Protein 2BV4 (pdb70)

B-factor: mean 9.49, std 6.84, range [3.84, 42.6]

CATH classification: 2.60.120.400

Radius of gyration: 16.45 Å; Cα contacts (8 Å, |Δi|>4): 756; chains: 2; bounding box: 47×34×44 Å

Solvent-accessible surface area: 9379 Å² total; per-residue (Å²): 135,140,61,0,55,14,113,4,64,45,183,42,81,0,0,0,4,0,2,0,0,8,96,21,62,0,91,3,37,0,29,7,56,109,93,81,150,8,60,10,70,18,79,18,71,36,1,65,44,42,25,34,86,66,26,66,0,22,79,1,62,0,68,1,36,1,30,3,125,76,190,112,12,85,35,24,18,32,84,35,74,10,51,145,72,0,20,0,0,0,0,0,0,12,40,46,133,93,134,12,32,0,7,0,1,0,5,0,0,6,30,34,47,138,138,60,0,58,13,114,6,64,45,180,41,82,0,0,0,3,0,2,0,0,5,96,27,63,0,85,3,37,0,27,9,58,109,91,79,137,8,59,8,72,14,64,24,68,48,3,64,34,39,24,34,83,67,30,66,0,22,80,0,63,0,75,2,40,0,27,2,106,84,145,102,12,84,32,24,18,34,87,32,74,14,47,145,69,1,20,2,0,1,0,0,0,11,28,41,132,92,132,12,34,0,8,0,0,0,4,0,0,6,30,34,47

Sequence (226 aa):
AQQGVFTLPARINFGVTVLVNSAATQHVEIFVDNEPRRAAFSSGVGTGDNNLGTKKVINSGSGNVRVQITANGRQSDLVVSSSSQLLVLLANKKLNLLAVVVGSEDGTDMMDYNDSIVILLNWPLGAQQGVFTLPARINFGVTVLVNSAATQHVEIFVDNEPRAAFSSSGVGTGDNNLGTKVINSGSSGNVRVQITANGRQSDLVVSSSSQLLVLLANKKLNLLAVVVGSEDGTDMMDYNDSIVIILNWPLG

Secondary structure (DSSP, 8-state):
---SEEEPPTT-EEEEEEEEEEEEEEEEEEEETTEEEEEEEEEEEEEEEEEEEEEE-TTSEEEE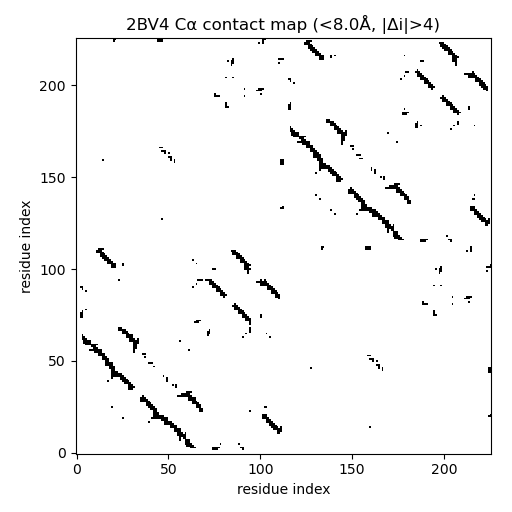EEEETTEEPEEEEEEEEETTTEEEEEEEEE-SSS---BSEEEEEEE---/---SEEEPPTT-EEEEEEEEEEEEEEEEEEEETTEEEEEEEEEEEEEEEEEEEEEE-TTSEEEEEEEETTEEPEEEEEEEEETTTEEEEEEEEE-SSS---BSEEEEEEE---

Organism: Chromobacterium violaceum (strain ATCC 12472 / DSM 30191 / JCM 1249 / CCUG 213 / NBRC 12614 / NCIMB 9131 / NCTC 9757 / MK) (NCBI:txid243365)

Nearest PDB structures (foldseek):
  2boi-assembly1_A  TM=1.008E+00  e=5.903E-21  Chromobacterium violaceum
  2chh-assembly1_A  TM=9.929E-01  e=9.991E-17  Ralstonia solanacearum
  5a3o-assembly1_A  TM=9.916E-01  e=2.564E-16  Pseudomonas aeruginosa PAO1
  2jdn-assembly1_C  TM=9.924E-01  e=5.335E-16  Pseudomonas aeruginosa
  2xr4-assembly1_B  TM=9.492E-01  e=1.112E-13  Burkholderia cenocepacia J2315

Structure (mmCIF, N/CA/C/O backbone):
data_2BV4
#
_entry.id   2BV4
#
_cell.length_a   50.685
_cell.length_b   89.504
_cell.length_c   46.484
_cell.angle_alpha   90.00
_cell.angle_beta   90.00
_cell.angle_gamma   90.00
#
_symmetry.space_group_name_H-M   'P 21 21 2'
#
loop_
_entity.id
_entity.type
_entity.pdbx_description
1 polymer 'LECTIN CV-IIL'
2 non-polymer 'CALCIUM ION'
3 non-polymer 'methyl alpha-D-mannopyranoside'
4 water water
#
loop_
_atom_site.group_PDB
_atom_site.id
_atom_site.type_symbol
_atom_site.label_atom_id
_atom_site.label_alt_id
_atom_site.label_comp_id
_atom_site.label_asym_id
_atom_site.label_entity_id
_atom_site.label_seq_id
_atom_site.pdbx_PDB_ins_code
_atom_site.Cartn_x
_atom_site.Cartn_y
_atom_site.Cartn_z
_atom_site.occupancy
_atom_site.B_iso_or_equiv
_atom_site.auth_seq_id
_atom_site.auth_comp_id
_atom_site.auth_asym_id
_atom_site.auth_atom_id
_atom_site.pdbx_PDB_model_num
ATOM 1 N N . ALA A 1 1 ? 9.891 -8.059 13.042 1.00 15.43 1 ALA A N 1
ATOM 2 C CA . ALA A 1 1 ? 10.442 -7.519 14.323 1.00 13.41 1 ALA A CA 1
ATOM 3 C C . ALA A 1 1 ? 9.893 -6.152 14.493 1.00 12.36 1 ALA A C 1
ATOM 4 O O . ALA A 1 1 ? 9.639 -5.443 13.512 1.00 13.25 1 ALA A O 1
ATOM 6 N N . GLN A 1 2 ? 9.743 -5.730 15.735 1.00 12.32 2 GLN A N 1
ATOM 7 C CA . GLN A 1 2 ? 9.511 -4.321 16.021 1.00 12.57 2 GLN A CA 1
ATOM 8 C C . GLN A 1 2 ? 10.643 -3.495 15.416 1.00 10.91 2 GLN A C 1
ATOM 9 O O . GLN A 1 2 ? 11.770 -3.928 15.401 1.00 10.67 2 GLN A O 1
ATOM 15 N N . GLN A 1 3 ? 10.319 -2.329 14.925 1.00 8.09 3 GLN A N 1
ATOM 16 C CA . GLN A 1 3 ? 11.236 -1.387 14.356 1.00 6.43 3 GLN A CA 1
ATOM 17 C C . GLN A 1 3 ? 10.952 -0.023 14.959 1.00 6.29 3 GLN A C 1
ATOM 18 O O . GLN A 1 3 ? 9.841 0.238 15.437 1.00 8.37 3 GLN A O 1
ATOM 24 N N . GLY A 1 4 ? 11.941 0.846 14.956 1.00 5.41 4 GLY A N 1
ATOM 25 C CA . GLY A 1 4 ? 11.791 2.185 15.510 1.00 5.65 4 GLY A CA 1
ATOM 26 C C . GLY A 1 4 ? 11.916 2.271 17.023 1.00 5.25 4 GLY A C 1
ATOM 27 O O . GLY A 1 4 ? 11.654 3.338 17.584 1.00 6.15 4 GLY A O 1
ATOM 28 N N . VAL A 1 5 ? 12.334 1.182 17.669 1.00 5.69 5 VAL A N 1
ATOM 29 C CA . VAL A 1 5 ? 12.543 1.127 19.126 1.00 5.84 5 VAL A CA 1
ATOM 30 C C . VAL A 1 5 ? 14.026 0.961 19.413 1.00 5.53 5 VAL A C 1
ATOM 31 O O . VAL A 1 5 ? 14.699 0.096 18.839 1.00 5.83 5 VAL A O 1
ATOM 35 N N . PHE A 1 6 ? 14.552 1.821 20.282 1.00 5.45 6 PHE A N 1
ATOM 36 C CA . PHE A 1 6 ? 15.960 1.815 20.602 1.00 5.22 6 PHE A CA 1
ATOM 37 C C . PHE A 1 6 ? 16.164 1.944 22.100 1.00 5.70 6 PHE A C 1
ATOM 38 O O . PHE A 1 6 ? 15.434 2.679 22.766 1.00 7.89 6 PHE A O 1
ATOM 46 N N . THR A 1 7 ? 17.188 1.263 22.619 1.00 5.12 7 THR A N 1
ATOM 47 C CA . THR A 1 7 ? 17.623 1.465 23.981 1.00 5.08 7 THR A CA 1
ATOM 48 C C . THR A 1 7 ? 18.821 2.398 23.969 1.00 5.15 7 THR A C 1
ATOM 49 O O . THR A 1 7 ? 19.893 2.054 23.433 1.00 6.88 7 THR A O 1
ATOM 53 N N . LEU A 1 8 ? 18.642 3.598 24.521 1.00 5.14 8 LEU A N 1
ATOM 54 C CA . LEU A 1 8 ? 19.703 4.570 24.650 1.00 5.33 8 LEU A CA 1
ATOM 55 C C . LEU A 1 8 ? 20.325 4.452 26.032 1.00 5.45 8 LEU A C 1
ATOM 56 O O . LEU A 1 8 ? 19.690 3.923 26.967 1.00 6.36 8 LEU A O 1
ATOM 61 N N . PRO A 1 9 ? 21.528 5.026 26.225 1.00 5.76 9 PRO A N 1
ATOM 62 C CA . PRO A 1 9 ? 22.037 5.205 27.585 1.00 5.82 9 PRO A CA 1
ATOM 63 C C . PRO A 1 9 ? 20.980 5.934 28.400 1.00 5.58 9 PRO A C 1
ATOM 64 O O . PRO A 1 9 ? 20.287 6.807 27.890 1.00 6.55 9 PRO A O 1
ATOM 68 N N . ALA A 1 10 ? 20.889 5.616 29.696 1.00 6.11 10 ALA A N 1
ATOM 69 C CA . ALA A 1 10 ? 19.872 6.242 30.545 1.00 6.29 10 ALA A CA 1
ATOM 70 C C . ALA A 1 10 ? 20.185 7.698 30.739 1.00 5.78 10 ALA A C 1
ATOM 71 O O . ALA A 1 10 ? 21.339 8.112 30.925 1.00 6.47 10 ALA A O 1
ATOM 73 N N . ARG A 1 11 ? 19.130 8.509 30.753 1.00 5.39 11 ARG A N 1
ATOM 74 C CA . ARG A 1 11 ? 19.166 9.898 31.196 1.00 5.87 11 ARG A CA 1
ATOM 75 C C . ARG A 1 11 ? 20.103 10.750 30.346 1.00 5.86 11 ARG A C 1
ATOM 76 O O . ARG A 1 11 ? 20.642 11.753 30.815 1.00 7.44 11 ARG A O 1
ATOM 84 N N . ILE A 1 12 ? 20.233 10.411 29.055 1.00 5.50 12 ILE A N 1
ATOM 85 C CA . ILE A 1 12 ? 21.134 11.149 28.172 1.00 5.62 12 ILE A CA 1
ATOM 86 C C . ILE A 1 12 ? 20.312 12.079 27.290 1.00 5.47 12 ILE A C 1
ATOM 87 O O . ILE A 1 12 ? 19.225 11.730 26.819 1.00 6.16 12 ILE A O 1
ATOM 92 N N . ASN A 1 13 ? 20.871 13.252 27.002 1.00 5.83 13 ASN A N 1
ATOM 93 C CA . ASN A 1 13 ? 20.274 14.132 25.983 1.00 5.60 13 ASN A CA 1
ATOM 94 C C . ASN A 1 13 ? 20.676 13.629 24.616 1.00 5.50 13 ASN A C 1
ATOM 95 O O . ASN A 1 13 ? 21.843 13.279 24.375 1.00 6.98 13 ASN A O 1
ATOM 100 N N . PHE A 1 14 ? 19.730 13.581 23.700 1.00 4.92 14 PHE A N 1
ATOM 101 C CA . PHE A 1 14 ? 19.978 13.138 22.342 1.00 4.67 14 PHE A CA 1
ATOM 102 C C . PHE A 1 14 ? 19.197 14.021 21.403 1.00 4.36 14 PHE A C 1
ATOM 103 O O . PHE A 1 14 ? 18.200 14.627 21.768 1.00 4.98 14 PHE A O 1
ATOM 111 N N . GLY A 1 15 ? 19.706 14.103 20.168 1.00 4.36 15 GLY A N 1
ATOM 112 C CA . GLY A 1 15 ? 19.040 14.877 19.141 1.00 4.51 15 GLY A CA 1
ATOM 113 C C . GLY A 1 15 ? 18.167 14.017 18.228 1.00 4.11 15 GLY A C 1
ATOM 114 O O . GLY A 1 15 ? 18.521 12.858 17.944 1.00 5.06 15 GLY A O 1
ATOM 115 N N . VAL A 1 16 ? 17.065 14.602 17.775 1.00 4.15 16 VAL A N 1
ATOM 116 C CA . VAL A 1 16 ? 16.152 13.992 16.832 1.00 4.41 16 VAL A CA 1
ATOM 117 C C . VAL A 1 16 ? 16.006 14.942 15.659 1.00 4.10 16 VAL A C 1
ATOM 118 O O . VAL A 1 16 ? 15.625 16.106 15.853 1.00 4.77 16 VAL A O 1
ATOM 122 N N . THR A 1 17 ? 16.300 14.464 14.449 1.00 3.98 17 THR A N 1
ATOM 123 C CA . THR A 1 17 ? 16.221 15.223 13.220 1.00 4.23 17 THR A CA 1
ATOM 124 C C . THR A 1 17 ? 15.282 14.488 12.270 1.00 4.17 17 THR A C 1
ATOM 125 O O . THR A 1 17 ? 15.372 13.255 12.180 1.00 4.83 17 THR A O 1
ATOM 129 N N . VAL A 1 18 ? 14.425 15.211 11.560 1.00 4.22 18 VAL A N 1
ATOM 130 C CA . VAL A 1 18 ? 13.500 14.565 10.631 1.00 4.47 18 VAL A CA 1
ATOM 131 C C . VAL A 1 18 ? 13.614 15.200 9.242 1.00 4.22 18 VAL A C 1
ATOM 132 O O . VAL A 1 18 ? 13.624 16.434 9.122 1.00 4.87 18 VAL A O 1
ATOM 136 N N . LEU A 1 19 ? 13.691 14.345 8.232 1.00 4.25 19 LEU A N 1
ATOM 137 C CA . LEU A 1 19 ? 13.627 14.740 6.823 1.00 4.22 19 LEU A CA 1
ATOM 138 C C . LEU A 1 19 ? 12.382 14.114 6.223 1.00 4.51 19 LEU A C 1
ATOM 139 O O . LEU A 1 19 ? 12.070 12.954 6.532 1.00 5.43 19 LEU A O 1
ATOM 144 N N . VAL A 1 20 ? 11.700 14.814 5.296 1.00 4.32 20 VAL A N 1
ATOM 145 C CA . VAL A 1 20 ? 10.564 14.246 4.615 1.00 4.40 20 VAL A CA 1
ATOM 146 C C . VAL A 1 20 ? 10.770 14.180 3.104 1.00 4.50 20 VAL A C 1
ATOM 147 O O . VAL A 1 20 ? 11.429 15.008 2.487 1.00 4.73 20 VAL A O 1
ATOM 151 N N . ASN A 1 21 ? 10.141 13.148 2.532 1.00 4.42 21 ASN A N 1
ATOM 152 C CA . ASN A 1 21 ? 10.128 12.934 1.079 1.00 4.68 21 ASN A CA 1
ATOM 153 C C . ASN A 1 21 ? 8.796 12.335 0.703 1.00 4.57 21 ASN A C 1
ATOM 154 O O . ASN A 1 21 ? 8.701 11.131 0.412 1.00 5.18 21 ASN A O 1
ATOM 159 N N . SER A 1 22 ? 7.744 13.132 0.786 1.00 5.16 22 SER A N 1
ATOM 160 C CA . SER A 1 22 ? 6.387 12.611 0.601 1.00 5.82 22 SER A CA 1
ATOM 161 C C . SER A 1 22 ? 5.452 13.719 0.185 1.00 5.45 22 SER A C 1
ATOM 162 O O . SER A 1 22 ? 5.590 14.867 0.584 1.00 6.87 22 SER A O 1
ATOM 166 N N . ALA A 1 23 ? 4.420 13.348 -0.582 1.00 5.91 23 ALA A N 1
ATOM 167 C CA . ALA A 1 23 ? 3.300 14.218 -0.868 1.00 6.27 23 ALA A CA 1
ATOM 168 C C . ALA A 1 23 ? 2.271 14.260 0.257 1.00 6.78 23 ALA A C 1
ATOM 169 O O . ALA A 1 23 ? 1.421 15.155 0.284 1.00 7.61 23 ALA A O 1
ATOM 171 N N . ALA A 1 24 ? 2.307 13.292 1.177 1.00 6.36 24 ALA A N 1
ATOM 172 C CA . ALA A 1 24 ? 1.415 13.244 2.311 1.00 6.53 24 ALA A CA 1
ATOM 173 C C . ALA A 1 24 ? 2.085 13.921 3.496 1.00 6.18 24 ALA A C 1
ATOM 174 O O . ALA A 1 24 ? 3.272 13.736 3.748 1.00 6.16 24 ALA A O 1
ATOM 176 N N . THR A 1 25 ? 1.312 14.691 4.259 1.00 6.25 25 THR A N 1
ATOM 177 C CA . THR A 1 25 ? 1.856 15.286 5.463 1.00 6.38 25 THR A CA 1
ATOM 178 C C . THR A 1 25 ? 2.242 14.200 6.454 1.00 5.45 25 THR A C 1
ATOM 179 O O . THR A 1 25 ? 1.492 13.266 6.734 1.00 6.54 25 THR A O 1
ATOM 183 N N . GLN A 1 26 ? 3.424 14.360 7.010 1.00 5.20 26 GLN A N 1
ATOM 184 C CA . GLN A 1 26 ? 4.047 13.429 7.966 1.00 5.09 26 GLN A CA 1
ATOM 185 C C . GLN A 1 26 ? 3.914 13.982 9.358 1.00 4.88 26 GLN A C 1
ATOM 186 O O . GLN A 1 26 ? 4.084 15.187 9.573 1.00 5.91 26 GLN A O 1
ATOM 192 N N . HIS A 1 27 ? 3.656 13.090 10.316 1.00 5.27 27 HIS A N 1
ATOM 193 C CA . HIS A 1 27 ? 3.562 13.434 11.723 1.00 5.96 27 HIS A CA 1
ATOM 194 C C . HIS A 1 27 ? 4.453 12.464 12.489 1.00 5.82 27 HIS A C 1
ATOM 195 O O . HIS A 1 27 ? 4.201 11.250 12.503 1.00 8.16 27 HIS A O 1
ATOM 202 N N . VAL A 1 28 ? 5.490 12.980 13.121 1.00 5.70 28 VAL A N 1
ATOM 203 C CA . VAL A 1 28 ? 6.443 12.173 13.852 1.00 5.46 28 VAL A CA 1
ATOM 204 C C . VAL A 1 28 ? 6.294 12.488 15.343 1.00 5.64 28 VAL A C 1
ATOM 205 O O . VAL A 1 28 ? 6.273 13.668 15.738 1.00 6.42 28 VAL A O 1
ATOM 209 N N . GLU A 1 29 ? 6.186 11.444 16.148 1.00 5.41 29 GLU A N 1
ATOM 210 C CA . GLU A 1 29 ? 6.187 11.574 17.604 1.00 5.28 29 GLU A CA 1
ATOM 211 C C . GLU A 1 29 ? 7.314 10.691 18.137 1.00 5.19 29 GLU A C 1
ATOM 212 O O . GLU A 1 29 ? 7.428 9.523 17.753 1.00 6.02 29 GLU A O 1
ATOM 218 N N . ILE A 1 30 ? 8.115 11.231 19.060 1.00 5.08 30 ILE A N 1
ATOM 219 C CA . ILE A 1 30 ? 9.133 10.462 19.774 1.00 5.05 30 ILE A CA 1
ATOM 220 C C . ILE A 1 30 ? 8.627 10.236 21.194 1.00 5.00 30 ILE A C 1
ATOM 221 O O . ILE A 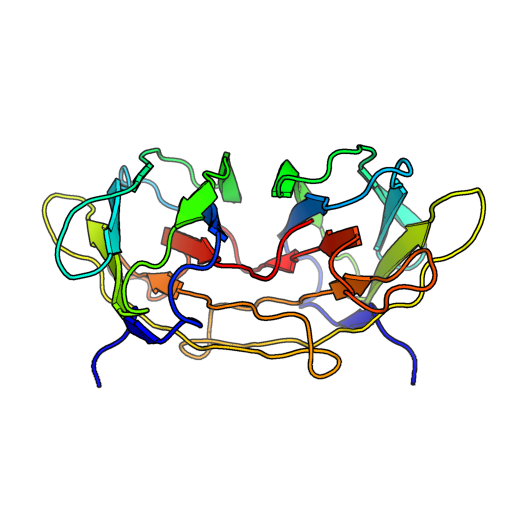1 30 ? 8.305 11.198 21.901 1.00 6.04 30 ILE A O 1
ATOM 226 N N . PHE A 1 31 ? 8.540 8.962 21.573 1.00 5.01 31 PHE A N 1
ATOM 227 C CA . PHE A 1 31 ? 8.155 8.553 22.917 1.00 5.26 31 PHE A CA 1
ATOM 228 C C . PHE A 1 31 ? 9.393 8.175 23.700 1.00 5.59 31 PHE A C 1
ATOM 229 O O . PHE A 1 31 ? 10.320 7.545 23.172 1.00 6.31 31 PHE A O 1
ATOM 237 N N . VAL A 1 32 ? 9.398 8.557 24.973 1.00 5.23 32 VAL A N 1
ATOM 238 C CA . VAL A 1 32 ? 10.435 8.167 25.919 1.00 5.45 32 VAL A CA 1
ATOM 239 C C . VAL A 1 32 ? 9.689 7.538 27.093 1.00 5.44 32 VAL A C 1
ATOM 240 O O . VAL A 1 32 ? 8.792 8.175 27.674 1.00 6.02 32 VAL A O 1
ATOM 244 N N . ASP A 1 33 ? 10.007 6.287 27.415 1.00 5.95 33 ASP A N 1
ATOM 245 C CA . ASP A 1 33 ? 9.290 5.600 28.508 1.00 7.03 33 ASP A CA 1
ATOM 246 C C . ASP A 1 33 ? 7.763 5.696 28.300 1.00 6.94 33 ASP A C 1
ATOM 247 O O . ASP A 1 33 ? 6.991 5.892 29.242 1.00 8.16 33 ASP A O 1
ATOM 252 N N . ASN A 1 34 ? 7.339 5.513 27.048 1.00 6.80 34 ASN A N 1
ATOM 253 C CA . ASN A 1 34 ? 5.933 5.455 26.670 1.00 7.82 34 ASN A CA 1
ATOM 254 C C . ASN A 1 34 ? 5.205 6.767 26.826 1.00 8.28 34 ASN A C 1
ATOM 255 O O . ASN A 1 34 ? 3.972 6.768 26.805 1.00 11.72 34 ASN A O 1
ATOM 260 N N . GLU A 1 35 ? 5.931 7.879 26.919 1.00 6.84 35 GLU A N 1
ATOM 261 C CA . GLU A 1 35 ? 5.323 9.198 27.009 1.00 7.33 35 GLU A CA 1
ATOM 262 C C . GLU A 1 35 ? 5.766 10.083 25.863 1.00 6.49 35 GLU A C 1
ATOM 263 O O . GLU A 1 35 ? 6.937 10.060 25.475 1.00 6.56 35 GLU A O 1
ATOM 269 N N . PRO A 1 36 ? 4.867 10.866 25.267 1.00 6.53 36 PRO A N 1
ATOM 270 C CA . PRO A 1 36 ? 5.250 11.697 24.133 1.00 6.55 36 PRO A CA 1
ATOM 271 C C . PRO A 1 36 ? 6.181 12.812 24.569 1.00 6.19 36 PRO A C 1
ATOM 272 O O . PRO A 1 36 ? 5.884 13.545 25.522 1.00 7.62 36 PRO A O 1
ATOM 276 N N A ARG A 1 37 ? 7.302 12.989 23.845 0.50 5.41 37 ARG A N 1
ATOM 277 N N B ARG A 1 37 ? 7.300 12.988 23.845 0.50 5.41 37 ARG A N 1
ATOM 278 C CA A ARG A 1 37 ? 8.330 13.971 24.213 0.50 5.35 37 ARG A CA 1
ATOM 279 C CA B ARG A 1 37 ? 8.323 13.965 24.223 0.50 5.37 37 ARG A CA 1
ATOM 280 C C A ARG A 1 37 ? 8.795 14.885 23.100 0.50 5.23 37 ARG A C 1
ATOM 281 C C B ARG A 1 37 ? 8.808 14.872 23.103 0.50 5.23 37 ARG A C 1
ATOM 282 O O A ARG A 1 37 ? 9.435 15.899 23.399 0.50 5.84 37 ARG A O 1
ATOM 283 O O B ARG A 1 37 ? 9.460 15.879 23.403 0.50 5.84 37 ARG A O 1
ATOM 298 N N . ALA A 1 38 ? 8.516 14.570 21.833 1.00 5.49 38 ALA A N 1
ATOM 299 C CA . ALA A 1 38 ? 8.870 15.474 20.754 1.00 5.45 38 ALA A CA 1
ATOM 300 C C . ALA A 1 38 ? 7.975 15.221 19.563 1.00 5.41 38 ALA A C 1
ATOM 301 O O . ALA A 1 38 ? 7.703 14.048 19.236 1.00 6.92 38 ALA A O 1
ATOM 303 N N . ALA A 1 39 ? 7.532 16.289 18.910 1.00 5.49 39 ALA A N 1
ATOM 304 C CA . ALA A 1 39 ? 6.658 16.204 17.762 1.00 5.68 39 ALA A CA 1
ATOM 305 C C . ALA A 1 39 ? 7.258 16.967 16.592 1.00 5.96 39 ALA A C 1
ATOM 306 O O . ALA A 1 39 ? 7.810 18.055 16.771 1.00 6.98 39 ALA A O 1
ATOM 308 N N . PHE A 1 40 ? 7.029 16.450 15.399 1.00 5.13 40 PHE A N 1
ATOM 309 C CA . PHE A 1 40 ? 7.412 17.127 14.164 1.00 5.25 40 PHE A CA 1
ATOM 310 C C . PHE A 1 40 ? 6.308 16.887 13.147 1.00 5.58 40 PHE A C 1
ATOM 311 O O . PHE A 1 40 ? 5.656 15.852 13.160 1.00 6.16 40 PHE A O 1
ATOM 319 N N A SER A 1 41 ? 6.144 17.817 12.212 0.60 5.66 41 SER A N 1
ATOM 320 N N B SER A 1 41 ? 6.085 17.846 12.251 0.40 5.70 41 SER A N 1
ATOM 321 C CA A SER A 1 41 ? 5.237 17.582 11.110 0.60 5.41 41 SER A CA 1
ATOM 322 C CA B SER A 1 41 ? 5.184 17.624 11.125 0.40 5.78 41 SER A CA 1
ATOM 323 C C A SER A 1 41 ? 5.652 18.425 9.927 0.60 5.55 41 SER A C 1
ATOM 324 C C B SER A 1 41 ? 5.667 18.420 9.930 0.40 5.62 41 SER A C 1
ATOM 325 O O A SER A 1 41 ? 6.237 19.503 10.086 0.60 6.50 41 SER A O 1
ATOM 326 O O B SER A 1 41 ? 6.297 19.472 10.080 0.40 6.46 41 SER A O 1
ATOM 331 N N . GLY A 1 42 ? 5.336 17.927 8.746 1.00 5.19 42 GLY A N 1
ATOM 332 C CA . GLY A 1 42 ? 5.637 18.665 7.524 1.00 6.17 42 GLY A CA 1
ATOM 333 C C . GLY A 1 42 ? 5.381 17.807 6.316 1.00 5.57 42 GLY A C 1
ATOM 334 O O . GLY A 1 42 ? 5.036 16.623 6.402 1.00 5.89 42 GLY A O 1
ATOM 335 N N . VAL A 1 43 ? 5.610 18.405 5.151 1.00 6.77 43 VAL A N 1
ATOM 336 C CA . VAL A 1 43 ? 5.323 17.737 3.888 1.00 6.89 43 VAL A CA 1
ATOM 337 C C . VAL A 1 43 ? 6.258 18.292 2.831 1.00 7.34 43 VAL A C 1
ATOM 338 O O . VAL A 1 43 ? 6.614 19.485 2.868 1.00 9.95 43 VAL A O 1
ATOM 342 N N . GLY A 1 44 ? 6.660 17.468 1.892 1.00 5.88 44 GLY A N 1
ATOM 343 C CA . GLY A 1 44 ? 7.510 17.890 0.803 1.00 6.17 44 GLY A CA 1
ATOM 344 C C . GLY A 1 44 ? 8.300 16.715 0.269 1.00 5.84 44 GLY A C 1
ATOM 345 O O . GLY A 1 44 ? 8.605 15.762 1.008 1.00 6.09 44 GLY A O 1
ATOM 346 N N . THR A 1 45 ? 8.666 16.782 -1.008 1.00 6.35 45 THR A N 1
ATOM 347 C CA . THR A 1 45 ? 9.340 15.693 -1.685 1.00 6.66 45 THR A CA 1
ATOM 348 C C . THR A 1 45 ? 10.829 15.950 -1.901 1.00 7.24 45 THR A C 1
ATOM 349 O O . THR A 1 45 ? 11.509 15.139 -2.556 1.00 9.45 45 THR A O 1
ATOM 353 N N . GLY A 1 46 ? 11.357 17.055 -1.375 1.00 6.72 46 GLY A N 1
ATOM 354 C CA . GLY A 1 46 ? 12.740 17.473 -1.618 1.00 7.11 46 GLY A CA 1
ATOM 355 C C . GLY A 1 46 ? 13.644 17.283 -0.422 1.00 5.76 46 GLY A C 1
ATOM 356 O O . GLY A 1 46 ? 14.501 18.131 -0.156 1.00 6.23 46 GLY A O 1
ATOM 357 N N . ASP A 1 47 ? 13.492 16.181 0.314 1.00 5.68 47 ASP A N 1
ATOM 358 C CA . ASP A 1 47 ? 14.316 15.936 1.491 1.00 5.39 47 ASP A CA 1
ATOM 359 C C . ASP A 1 47 ? 14.193 17.097 2.474 1.00 5.30 47 ASP A C 1
ATOM 360 O O . ASP A 1 47 ? 15.178 17.583 3.029 1.00 7.23 47 ASP A O 1
ATOM 365 N N . ASN A 1 48 ? 12.961 17.550 2.673 1.00 4.57 48 ASN A N 1
ATOM 366 C CA . ASN A 1 48 ? 12.746 18.762 3.434 1.00 4.96 48 ASN A CA 1
ATOM 367 C C . ASN A 1 48 ? 12.991 18.508 4.930 1.00 4.66 48 ASN A C 1
ATOM 368 O O . ASN A 1 48 ? 12.451 17.581 5.535 1.00 5.99 48 ASN A O 1
ATOM 373 N N . ASN A 1 49 ? 13.787 19.395 5.521 1.00 5.50 49 ASN A N 1
ATOM 374 C CA . ASN A 1 49 ? 14.310 19.232 6.880 1.00 4.89 49 ASN A CA 1
ATOM 375 C C . ASN A 1 49 ? 13.351 19.904 7.866 1.00 4.89 49 ASN A C 1
ATOM 376 O O . ASN A 1 49 ? 13.085 21.112 7.750 1.00 6.51 49 ASN A O 1
ATOM 381 N N . LEU A 1 50 ? 12.829 19.135 8.806 1.00 4.97 50 LEU A N 1
ATOM 382 C CA . LEU A 1 50 ? 11.898 19.630 9.802 1.00 5.20 50 LEU A CA 1
ATOM 383 C C . LEU A 1 50 ? 12.582 20.187 11.045 1.00 6.49 50 LEU A C 1
ATOM 384 O O . LEU A 1 50 ? 11.887 20.646 11.960 1.00 9.15 50 LEU A O 1
ATOM 389 N N . GLY A 1 51 ? 13.902 20.183 11.061 1.00 5.35 51 GLY A N 1
ATOM 390 C CA . GLY A 1 51 ? 14.667 20.661 12.197 1.00 5.47 51 GLY A CA 1
ATOM 391 C C . GLY A 1 51 ? 15.089 19.527 13.135 1.00 5.08 51 GLY A C 1
ATOM 392 O O . GLY A 1 51 ? 14.845 18.343 12.883 1.00 5.51 51 GLY A O 1
ATOM 393 N N . THR A 1 52 ? 15.753 19.952 14.212 1.00 5.40 52 THR A N 1
ATOM 394 C CA . THR A 1 52 ? 16.251 19.058 15.240 1.00 5.12 52 THR A CA 1
ATOM 395 C C . THR A 1 52 ? 15.707 19.502 16.594 1.00 5.22 52 THR A C 1
ATOM 396 O O . THR A 1 52 ? 15.644 20.726 16.875 1.00 6.13 52 THR A O 1
ATOM 400 N N A LYS A 1 53 ? 15.325 18.540 17.426 0.50 5.13 53 LYS A N 1
ATOM 401 N N B LYS A 1 53 ? 15.326 18.539 17.427 0.50 5.13 53 LYS A N 1
ATOM 402 C CA A LYS A 1 53 ? 14.960 18.791 18.812 0.50 5.39 53 LYS A CA 1
ATOM 403 C CA B LYS A 1 53 ? 14.957 18.789 18.813 0.50 5.38 53 LYS A CA 1
ATOM 404 C C A LYS A 1 53 ? 15.817 17.894 19.690 0.50 5.16 53 LYS A C 1
ATOM 405 C C B LYS A 1 53 ? 15.814 17.892 19.692 0.50 5.16 53 LYS A C 1
ATOM 406 O O A LYS A 1 53 ? 16.052 16.730 19.362 0.50 5.92 53 LYS A O 1
ATOM 407 O O B LYS A 1 53 ? 16.049 16.728 19.364 0.50 5.92 53 LYS A O 1
ATOM 418 N N . VAL A 1 54 ? 16.219 18.426 20.846 1.00 4.92 54 VAL A N 1
ATOM 419 C CA . VAL A 1 54 ? 16.988 17.702 21.837 1.00 5.02 54 VAL A CA 1
ATOM 420 C C . VAL A 1 54 ? 16.055 17.344 22.984 1.00 5.07 54 VAL A C 1
ATOM 421 O O . VAL A 1 54 ? 15.319 18.209 23.510 1.00 6.12 54 VAL A O 1
ATOM 425 N N . ILE A 1 55 ? 16.052 16.052 23.360 1.00 4.75 55 ILE A N 1
ATOM 426 C CA . ILE A 1 55 ? 15.230 15.556 24.440 1.00 5.40 55 ILE A CA 1
ATOM 427 C C . ILE A 1 55 ? 16.072 14.569 25.273 1.00 5.19 55 ILE A C 1
ATOM 428 O O . ILE A 1 55 ? 17.161 14.181 24.876 1.00 5.79 55 ILE A O 1
ATOM 433 N N . ASN A 1 56 ? 15.521 14.163 26.407 1.00 5.79 56 ASN A N 1
ATOM 434 C CA . ASN A 1 56 ? 16.234 13.264 27.318 1.00 5.83 56 ASN A CA 1
ATOM 435 C C . ASN A 1 56 ? 15.694 11.846 27.230 1.00 5.40 56 ASN A C 1
ATOM 436 O O . ASN A 1 56 ? 14.497 11.617 27.051 1.00 6.83 56 ASN A O 1
ATOM 441 N N . SER A 1 57 ? 16.584 10.857 27.338 1.00 5.08 57 SER A N 1
ATOM 442 C CA . SER A 1 57 ? 16.210 9.463 27.127 1.00 5.45 57 SER A CA 1
ATOM 443 C C . SER A 1 57 ? 15.528 8.782 28.330 1.00 5.28 57 SER A C 1
ATOM 444 O O . SER A 1 57 ? 15.116 7.632 28.189 1.00 5.49 57 SER A O 1
ATOM 447 N N . GLY A 1 58 ? 15.434 9.429 29.500 1.00 6.18 58 GLY A N 1
ATOM 448 C CA . GLY A 1 58 ? 14.755 8.781 30.626 1.00 6.12 58 GLY A CA 1
ATOM 449 C C . GLY A 1 58 ? 15.441 7.484 30.981 1.00 6.16 58 GLY A C 1
ATOM 450 O O . GLY A 1 58 ? 16.663 7.415 31.106 1.00 6.55 58 GLY A O 1
ATOM 451 N N . SER A 1 59 ? 14.677 6.411 31.126 1.00 6.13 59 SER A N 1
ATOM 452 C CA . SER A 1 59 ? 15.272 5.125 31.431 1.00 6.64 59 SER A CA 1
ATOM 453 C C . SER A 1 59 ? 16.086 4.570 30.279 1.00 6.23 59 SER A C 1
ATOM 454 O O . SER A 1 59 ? 16.851 3.609 30.464 1.00 7.51 59 SER A O 1
ATOM 457 N N . GLY A 1 60 ? 15.853 5.107 29.082 1.00 6.25 60 GLY A N 1
ATOM 458 C CA . GLY A 1 60 ? 16.551 4.654 27.858 1.00 6.21 60 GLY A CA 1
ATOM 459 C C . GLY A 1 60 ? 15.592 4.144 26.795 1.00 6.03 60 GLY A C 1
ATOM 460 O O . GLY A 1 60 ? 16.028 3.885 25.669 1.00 6.43 60 GLY A O 1
ATOM 461 N N . ASN A 1 61 ? 14.317 3.940 27.113 1.00 5.77 61 ASN A N 1
ATOM 462 C CA . ASN A 1 61 ? 13.359 3.314 26.188 1.00 5.84 61 ASN A CA 1
ATOM 463 C C . ASN A 1 61 ? 12.744 4.336 25.229 1.00 5.47 61 ASN A C 1
ATOM 464 O O . ASN A 1 61 ? 11.811 5.059 25.601 1.00 6.82 61 ASN A O 1
ATOM 469 N N . VAL A 1 62 ? 13.281 4.417 24.013 1.00 5.21 62 VAL A N 1
ATOM 4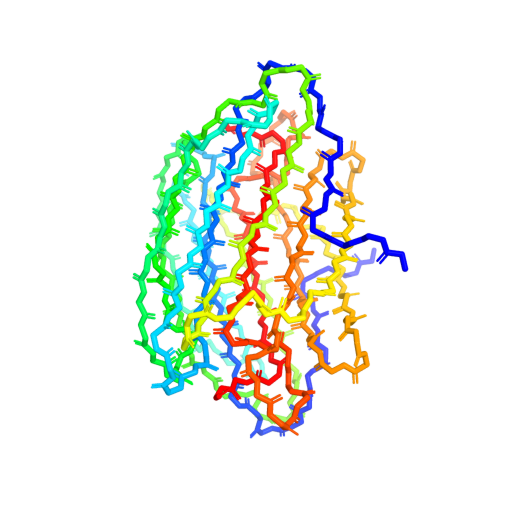70 C CA . VAL A 1 62 ? 12.883 5.421 23.031 1.00 5.01 62 VAL A CA 1
ATOM 471 C C . VAL A 1 62 ? 12.171 4.743 21.867 1.00 5.37 62 VAL A C 1
ATOM 472 O O . VAL A 1 62 ? 12.667 3.728 21.341 1.00 6.72 62 VAL A O 1
ATOM 476 N N . ARG A 1 63 ? 11.033 5.304 21.451 1.00 5.03 63 ARG A N 1
ATOM 477 C CA . ARG A 1 63 ? 10.288 4.786 20.316 1.00 5.22 63 ARG A CA 1
ATOM 478 C C . ARG A 1 63 ? 9.910 5.910 19.370 1.00 5.02 63 ARG A C 1
ATOM 479 O O . ARG A 1 63 ? 9.387 6.950 19.781 1.00 5.79 63 ARG A O 1
ATOM 487 N N . VAL A 1 64 ? 10.143 5.672 18.089 1.00 4.99 64 VAL A N 1
ATOM 488 C CA . VAL A 1 64 ? 9.760 6.584 17.009 1.00 4.80 64 VAL A CA 1
ATOM 489 C C . VAL A 1 64 ? 8.466 6.123 16.376 1.00 5.28 64 VAL A C 1
ATOM 490 O O . VAL A 1 64 ? 8.345 4.956 16.010 1.00 6.22 64 VAL A O 1
ATOM 494 N N . GLN A 1 65 ? 7.498 7.027 16.255 1.00 5.33 65 GLN A N 1
ATOM 495 C CA . GLN A 1 65 ? 6.191 6.720 15.655 1.00 6.14 65 GLN A CA 1
ATOM 496 C C . GLN A 1 65 ? 5.921 7.736 14.534 1.00 5.43 65 GLN A C 1
ATOM 497 O O . GLN A 1 65 ? 6.030 8.955 14.748 1.00 6.81 65 GLN A O 1
ATOM 503 N N . ILE A 1 66 ? 5.547 7.246 13.361 1.00 5.60 66 ILE A N 1
ATOM 504 C CA . ILE A 1 66 ? 5.372 8.097 12.190 1.00 5.56 66 ILE A CA 1
ATOM 505 C C . ILE A 1 66 ? 3.992 7.822 11.595 1.00 5.86 66 ILE A C 1
ATOM 506 O O . ILE A 1 66 ? 3.675 6.650 11.334 1.00 6.58 66 ILE A O 1
ATOM 511 N N . THR A 1 67 ? 3.192 8.864 11.450 1.00 6.19 67 THR A N 1
ATOM 512 C CA . THR A 1 67 ? 1.825 8.730 10.964 1.00 6.87 67 THR A CA 1
ATOM 513 C C . THR A 1 67 ? 1.632 9.633 9.731 1.00 6.31 67 THR A C 1
ATOM 514 O O . THR A 1 67 ? 2.092 10.771 9.701 1.00 7.22 67 THR A O 1
ATOM 518 N N . ALA A 1 68 ? 0.899 9.107 8.746 1.00 6.03 68 ALA A N 1
ATOM 519 C CA . ALA A 1 68 ? 0.511 9.893 7.559 1.00 6.46 68 ALA A CA 1
ATOM 520 C C . ALA A 1 68 ? -0.854 9.351 7.148 1.00 6.72 68 ALA A C 1
ATOM 521 O O . ALA A 1 68 ? -1.103 8.145 7.247 1.00 7.11 68 ALA A O 1
ATOM 523 N N . ASN A 1 69 ? -1.749 10.236 6.693 1.00 8.28 69 ASN A N 1
ATOM 524 C CA . ASN A 1 69 ? -3.108 9.822 6.317 1.00 8.99 69 ASN A CA 1
ATOM 525 C C . ASN A 1 69 ? -3.802 9.070 7.439 1.00 9.04 69 ASN A C 1
ATOM 526 O O . ASN A 1 69 ? -4.652 8.218 7.189 1.00 10.71 69 ASN A O 1
ATOM 531 N N . GLY A 1 70 ? -3.464 9.396 8.679 1.00 8.89 70 GLY A N 1
ATOM 532 C CA . GLY A 1 70 ? -4.110 8.757 9.821 1.00 9.80 70 GLY A CA 1
ATOM 533 C C . GLY A 1 70 ? -3.603 7.374 10.165 1.00 9.28 70 GLY A C 1
ATOM 534 O O . GLY A 1 70 ? -4.092 6.789 11.132 1.00 11.59 70 GLY A O 1
ATOM 535 N N . ARG A 1 71 ? -2.634 6.838 9.424 1.00 8.12 71 ARG A N 1
ATOM 536 C CA . ARG A 1 71 ? -2.134 5.481 9.622 1.00 7.37 71 ARG A CA 1
ATOM 537 C C . ARG A 1 71 ? -0.675 5.520 9.994 1.00 6.32 71 ARG A C 1
ATOM 538 O O . ARG A 1 71 ? 0.114 6.273 9.424 1.00 6.40 71 ARG A O 1
ATOM 546 N N . GLN A 1 72 ? -0.279 4.687 10.961 1.00 6.94 72 GLN A N 1
ATOM 547 C CA . GLN A 1 72 ? 1.132 4.548 11.274 1.00 6.47 72 GLN A CA 1
ATOM 548 C C . GLN A 1 72 ? 1.853 3.900 10.075 1.00 5.91 72 GLN A C 1
ATOM 549 O O . GLN A 1 72 ? 1.486 2.817 9.618 1.00 7.17 72 GLN A O 1
ATOM 555 N N . SER 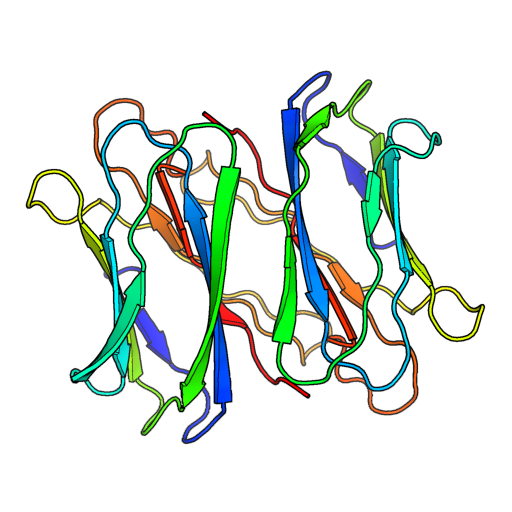A 1 73 ? 2.903 4.574 9.618 1.00 5.43 73 SER A N 1
ATOM 556 C CA . SER A 1 73 ? 3.715 4.104 8.510 1.00 5.20 73 SER A CA 1
ATOM 557 C C . SER A 1 73 ? 4.475 2.846 8.871 1.00 5.52 73 SER A C 1
ATOM 558 O O . SER A 1 73 ? 4.787 2.599 10.041 1.00 6.92 73 SER A O 1
ATOM 561 N N . ASP A 1 74 ? 4.840 2.081 7.842 1.00 5.90 74 ASP A N 1
ATOM 562 C CA . ASP A 1 74 ? 5.693 0.905 8.021 1.00 6.00 74 ASP A CA 1
ATOM 563 C C . ASP A 1 74 ? 7.121 1.372 8.264 1.00 5.74 74 ASP A C 1
ATOM 564 O O . ASP A 1 74 ? 7.649 2.164 7.495 1.00 7.57 74 ASP A O 1
ATOM 569 N N . LEU A 1 75 ? 7.743 0.887 9.331 1.00 5.78 75 LEU A N 1
ATOM 570 C CA . LEU A 1 75 ? 9.064 1.359 9.757 1.00 5.63 75 LEU A CA 1
ATOM 571 C C . LEU A 1 75 ? 10.163 0.337 9.458 1.00 5.42 75 LEU A C 1
ATOM 572 O O . LEU A 1 75 ? 9.973 -0.881 9.532 1.00 6.43 75 LEU A O 1
ATOM 577 N N A VAL A 1 76 ? 11.352 0.863 9.197 0.50 5.11 76 VAL A N 1
ATOM 578 N N B VAL A 1 76 ? 11.350 0.851 9.160 0.50 5.11 76 VAL A N 1
ATOM 579 C CA A VAL A 1 76 ? 12.584 0.079 9.147 0.50 4.69 76 VAL A CA 1
ATOM 580 C CA B VAL A 1 76 ? 12.592 0.0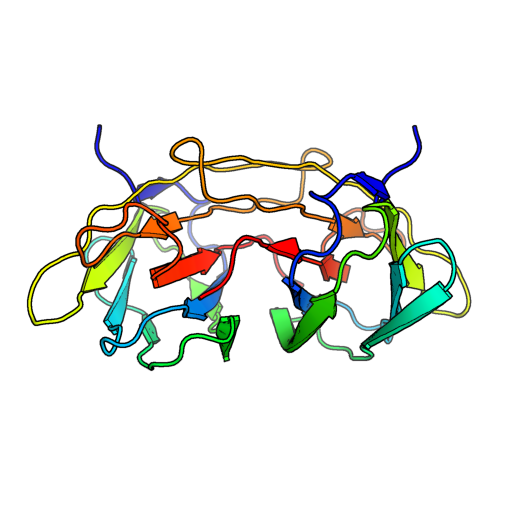64 9.164 0.50 4.85 76 VAL A CA 1
ATOM 581 C C A VAL A 1 76 ? 13.639 0.862 9.904 0.50 4.56 76 VAL A C 1
ATOM 582 C C B VAL A 1 76 ? 13.627 0.860 9.920 0.50 4.57 76 VAL A C 1
ATOM 583 O O A VAL A 1 76 ? 13.664 2.099 9.835 0.50 5.44 76 VAL A O 1
ATOM 584 O O B VAL A 1 76 ? 13.642 2.096 9.852 0.50 5.44 76 VAL A O 1
ATOM 591 N N . SER A 1 77 ? 14.510 0.191 10.647 1.00 4.82 77 SER A N 1
ATOM 592 C CA . SER A 1 77 ? 15.445 0.920 11.498 1.00 4.75 77 SER A CA 1
ATOM 593 C C . SER A 1 77 ? 16.727 0.140 11.749 1.00 4.94 77 SER A C 1
ATOM 594 O O . SER A 1 77 ? 16.787 -1.083 11.584 1.00 6.66 77 SER A O 1
ATOM 597 N N A SER A 1 78 ? 17.731 0.854 12.211 0.50 4.82 78 SER A N 1
ATOM 598 N N B SER A 1 78 ? 17.757 0.849 12.163 0.30 4.91 78 SER A N 1
ATOM 599 N N C SER A 1 78 ? 17.765 0.855 12.146 0.20 5.00 78 SER A N 1
ATOM 600 C CA A SER A 1 78 ? 19.021 0.268 12.586 0.50 5.37 78 SER A CA 1
ATOM 601 C CA B SER A 1 78 ? 18.965 0.220 12.697 0.30 5.47 78 SER A CA 1
ATOM 602 C CA C SER A 1 78 ? 19.007 0.243 12.628 0.20 5.21 78 SER A CA 1
ATOM 603 C C A SER A 1 78 ? 19.739 1.265 13.480 0.50 4.42 78 SER A C 1
ATOM 604 C C B SER A 1 78 ? 19.725 1.254 13.500 0.30 4.56 78 SER A C 1
ATOM 605 C C C SER A 1 78 ? 19.746 1.261 13.477 0.20 4.69 78 SER A C 1
ATOM 606 O O A SER A 1 78 ? 19.466 2.464 13.435 0.50 5.71 78 SER A O 1
ATOM 607 O O B SER A 1 78 ? 19.460 2.453 13.415 0.30 5.66 78 SER A O 1
ATOM 608 O O C SER A 1 78 ? 19.472 2.460 13.411 0.20 5.57 78 SER A O 1
ATOM 615 N N . GLN A 1 79 ? 20.699 0.774 14.261 1.00 4.37 79 GLN A N 1
ATOM 616 C CA . GLN A 1 79 ? 21.603 1.636 15.019 1.00 4.38 79 GLN A CA 1
ATOM 617 C C . GLN A 1 79 ? 23.043 1.362 14.523 1.00 4.41 79 GLN A C 1
ATOM 618 O O . GLN A 1 79 ? 23.427 0.204 14.321 1.00 5.03 79 GLN A O 1
ATOM 624 N N A LEU A 1 80 ? 23.8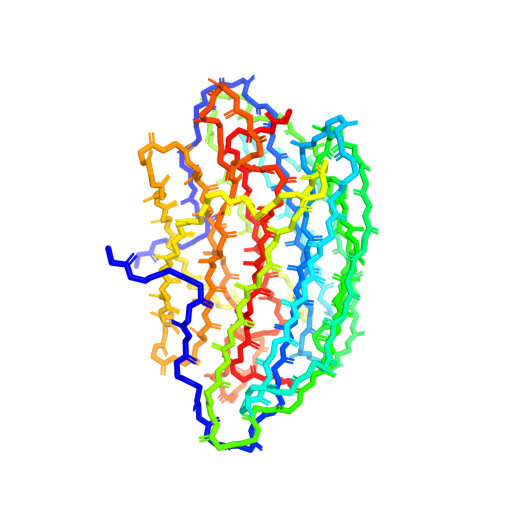01 2.438 14.376 0.70 4.86 80 LEU A N 1
ATOM 625 N N B LEU A 1 80 ? 23.790 2.451 14.357 0.30 4.99 80 LEU A N 1
ATOM 626 C CA A LEU A 1 80 ? 25.185 2.416 13.937 0.70 5.85 80 LEU A CA 1
ATOM 627 C CA B LEU A 1 80 ? 25.190 2.445 13.960 0.30 5.92 80 LEU A CA 1
ATOM 628 C C A LEU A 1 80 ? 26.039 3.113 14.977 0.70 5.45 80 LEU A C 1
ATOM 629 C C B LEU A 1 80 ? 26.026 3.098 15.032 0.30 5.56 80 LEU A C 1
ATOM 630 O O A LEU A 1 80 ? 25.660 4.177 15.471 0.70 6.93 80 LEU A O 1
ATOM 631 O O B LEU A 1 80 ? 25.625 4.117 15.599 0.30 6.74 80 LEU A O 1
ATOM 640 N N . VAL A 1 81 ? 27.215 2.553 15.264 1.00 5.22 81 VAL A N 1
ATOM 641 C CA . VAL A 1 81 ? 28.218 3.207 16.128 1.00 4.88 81 VAL A CA 1
ATOM 642 C C . VAL A 1 81 ? 29.507 3.363 15.320 1.00 4.95 81 VAL A C 1
ATOM 643 O O . VAL A 1 81 ? 30.050 2.375 14.782 1.00 5.41 81 VAL A O 1
ATOM 647 N N A LEU A 1 82 ? 29.997 4.606 15.262 0.50 4.97 82 LEU A N 1
ATOM 648 N N B LEU A 1 82 ? 29.993 4.608 15.249 0.50 4.97 82 LEU A N 1
ATOM 649 C CA A LEU A 1 82 ? 31.240 4.963 14.578 0.50 5.09 82 LEU A CA 1
ATOM 650 C CA B LEU A 1 82 ? 31.231 4.961 14.554 0.50 5.08 82 LEU A CA 1
ATOM 651 C C A LEU A 1 82 ? 32.271 5.383 15.590 0.50 4.72 82 LEU A C 1
ATOM 652 C C B LEU A 1 82 ? 32.267 5.383 15.577 0.50 4.72 82 LEU A C 1
ATOM 653 O O A LEU A 1 82 ? 31.985 6.081 16.551 0.50 5.06 82 LEU A O 1
ATOM 654 O O B LEU A 1 82 ? 31.975 6.078 16.540 0.50 5.07 82 LEU A O 1
ATOM 663 N N . ALA A 1 83 ? 33.499 4.946 15.331 1.00 5.43 83 ALA A N 1
ATOM 664 C CA . ALA A 1 83 ? 34.651 5.257 16.186 1.00 6.11 83 ALA A CA 1
ATOM 665 C C . ALA A 1 83 ? 34.402 4.864 17.651 1.00 5.83 83 ALA A C 1
ATOM 666 O O . ALA A 1 83 ? 34.952 5.460 18.579 1.00 6.90 83 ALA A O 1
ATOM 668 N N . ASN A 1 84 ? 33.547 3.863 17.866 1.00 5.21 84 ASN A N 1
ATOM 669 C CA . ASN A 1 84 ? 33.221 3.418 19.201 1.00 4.86 84 ASN A CA 1
ATOM 670 C C . ASN A 1 84 ? 32.694 4.553 20.076 1.00 5.69 84 ASN A C 1
ATOM 671 O O . ASN A 1 84 ? 32.827 4.498 21.300 1.00 7.38 84 ASN A O 1
ATOM 676 N N A LYS A 1 85 ? 32.028 5.526 19.464 0.60 5.48 85 LYS A N 1
ATOM 677 N N B LYS A 1 85 ? 32.042 5.550 19.469 0.40 5.60 85 LYS A N 1
ATOM 678 C CA A LYS A 1 85 ? 31.669 6.734 20.182 0.60 6.63 85 LYS A CA 1
ATOM 679 C CA B LYS A 1 85 ? 31.687 6.796 20.166 0.40 6.80 85 LYS A CA 1
ATOM 680 C C A LYS A 1 85 ? 30.412 7.408 19.661 0.60 6.69 85 LYS A C 1
ATOM 681 C C B LYS A 1 85 ? 30.378 7.400 19.653 0.60 6.72 85 LYS A C 1
ATOM 682 O O A LYS A 1 85 ? 29.518 7.735 20.434 0.40 6.59 85 LYS A O 1
ATOM 683 O O B LYS A 1 85 ? 29.455 7.665 20.414 0.40 6.58 85 LYS A O 1
ATOM 694 N N . LEU A 1 86 ? 30.330 7.649 18.367 1.00 5.04 86 LEU A N 1
ATOM 695 C CA . LEU A 1 86 ? 29.203 8.361 17.749 1.00 4.80 86 LEU A CA 1
ATOM 696 C C . LEU A 1 86 ? 28.095 7.360 17.448 1.00 4.45 86 LEU A C 1
ATOM 697 O O . LEU A 1 86 ? 28.315 6.408 16.695 1.00 4.74 86 LEU A O 1
ATOM 702 N N . ASN A 1 87 ? 26.931 7.574 18.047 1.00 4.42 87 ASN A N 1
ATOM 703 C CA . ASN A 1 87 ? 25.786 6.716 17.823 1.00 4.36 87 ASN A CA 1
ATOM 704 C C . ASN A 1 87 ? 24.741 7.425 16.954 1.00 4.10 87 ASN A C 1
ATOM 705 O O . ASN A 1 87 ? 24.356 8.567 17.221 1.00 4.79 87 ASN A O 1
ATOM 710 N N A LEU A 1 88 ? 24.263 6.694 15.944 0.50 4.69 88 LEU A N 1
ATOM 711 N N B LEU A 1 88 ? 24.274 6.699 15.936 0.50 4.70 88 LEU A N 1
ATOM 712 C CA A LEU A 1 88 ? 23.138 7.116 15.105 0.50 5.35 88 LEU A CA 1
ATOM 713 C CA B LEU A 1 88 ? 23.125 7.103 15.127 0.50 5.36 88 LEU A CA 1
ATOM 714 C C A LEU A 1 88 ? 22.094 6.009 15.116 0.50 5.88 88 LEU A C 1
ATOM 715 C C B LEU A 1 88 ? 22.095 5.995 15.156 0.50 5.88 88 LEU A C 1
ATOM 716 O O A LEU A 1 88 ? 22.413 4.850 14.837 0.50 8.19 88 LEU A O 1
ATOM 717 O O B LEU A 1 88 ? 22.421 4.827 14.931 0.50 8.19 88 LEU A O 1
ATOM 726 N N . ALA A 1 89 ? 20.855 6.355 15.451 1.00 5.02 89 ALA A N 1
ATOM 727 C CA . ALA A 1 89 ? 19.734 5.434 15.338 1.00 5.01 89 ALA A CA 1
ATOM 728 C C . ALA A 1 89 ? 18.846 5.982 14.250 1.00 5.34 89 ALA A C 1
ATOM 729 O O . ALA A 1 89 ? 18.417 7.150 14.331 1.00 7.06 89 ALA A O 1
ATOM 731 N N A VAL A 1 90 ? 18.598 5.199 13.185 0.50 5.09 90 VAL A N 1
ATOM 732 N N B VAL A 1 90 ? 18.576 5.196 13.202 0.50 5.11 90 VAL A N 1
ATOM 733 C CA A VAL A 1 90 ? 17.963 5.668 11.943 0.50 5.34 90 VAL A CA 1
ATOM 734 C CA B VAL A 1 90 ? 17.922 5.709 12.002 0.50 5.59 90 VAL A CA 1
ATOM 735 C C A VAL A 1 90 ? 16.658 4.933 11.749 0.50 4.72 90 VAL A C 1
ATOM 736 C C B VAL A 1 90 ? 16.659 4.935 11.737 0.50 4.74 90 VAL A C 1
ATOM 737 O O A VAL A 1 90 ? 16.612 3.697 11.907 0.50 5.32 90 VAL A O 1
ATOM 738 O O B VAL A 1 90 ? 16.633 3.695 11.867 0.50 5.33 90 VAL A O 1
ATOM 745 N N . VAL A 1 91 ? 15.626 5.671 11.334 1.00 4.65 91 VAL A N 1
ATOM 746 C CA . VAL A 1 91 ? 14.334 5.097 10.983 1.00 4.80 91 VAL A CA 1
ATOM 747 C C . VAL A 1 91 ? 13.939 5.594 9.599 1.00 4.73 91 VAL A C 1
ATOM 748 O O . VAL A 1 91 ? 13.901 6.819 9.358 1.00 5.86 91 VAL A O 1
ATOM 752 N N . GLY A 1 92 ? 13.657 4.670 8.695 1.00 4.59 92 GLY A N 1
ATOM 753 C CA . GLY A 1 92 ? 12.960 5.000 7.454 1.00 5.00 92 GLY A CA 1
ATOM 754 C C . GLY A 1 92 ? 11.511 4.567 7.564 1.00 4.30 92 GLY A C 1
ATOM 755 O O . GLY A 1 92 ? 11.137 3.770 8.436 1.00 5.42 92 GLY A O 1
ATOM 756 N N . SER A 1 93 ? 10.672 5.088 6.686 1.00 4.86 93 SER A N 1
ATOM 757 C CA . SER A 1 93 ? 9.237 4.778 6.785 1.00 4.90 93 SER A CA 1
ATOM 758 C C . SER A 1 93 ? 8.580 4.911 5.447 1.00 5.00 93 SER A C 1
ATOM 759 O O . SER A 1 93 ? 8.989 5.683 4.576 1.00 4.99 93 SER A O 1
ATOM 762 N N . GLU A 1 94 ? 7.516 4.113 5.296 1.00 5.17 94 GLU A N 1
ATOM 763 C CA . GLU A 1 94 ? 6.752 4.027 4.072 1.00 5.25 94 GLU A CA 1
ATOM 764 C C . GLU A 1 94 ? 5.270 4.259 4.396 1.00 5.49 94 GLU A C 1
ATOM 765 O O . GLU A 1 94 ? 4.650 3.511 5.167 1.00 6.29 94 GLU A O 1
ATOM 771 N N . ASP A 1 95 ? 4.710 5.273 3.767 1.00 5.62 95 ASP A N 1
ATOM 772 C CA . ASP A 1 95 ? 3.336 5.704 3.970 1.00 5.58 95 ASP A CA 1
ATOM 773 C C . ASP A 1 95 ? 2.408 5.241 2.851 1.00 6.75 95 ASP A C 1
ATOM 774 O O . ASP A 1 95 ? 1.186 5.549 2.913 1.00 8.35 95 ASP A O 1
ATOM 779 N N . GLY A 1 96 ? 2.911 4.516 1.867 1.00 6.97 96 GLY A N 1
ATOM 780 C CA . GLY A 1 96 ? 2.177 4.280 0.636 1.00 7.77 96 GLY A CA 1
ATOM 781 C C . GLY A 1 96 ? 2.574 2.988 -0.006 1.00 8.24 96 GLY A C 1
ATOM 782 O O . GLY A 1 96 ? 2.753 1.973 0.655 1.00 9.49 96 GLY A O 1
ATOM 783 N N . THR A 1 97 ? 2.675 3.042 -1.340 1.00 9.47 97 THR A N 1
ATOM 784 C CA . THR A 1 97 ? 2.775 1.849 -2.190 1.00 10.49 97 THR A CA 1
ATOM 785 C C . THR A 1 97 ? 4.069 1.699 -2.951 1.00 10.55 97 THR A C 1
ATOM 786 O O . THR A 1 97 ? 4.276 0.664 -3.584 1.00 12.48 97 THR A O 1
ATOM 790 N N . ASP A 1 98 ? 4.946 2.712 -2.968 1.00 9.55 98 ASP A N 1
ATOM 791 C CA . ASP A 1 98 ? 6.121 2.673 -3.805 1.00 9.69 98 ASP A CA 1
ATOM 792 C C . ASP A 1 98 ? 7.363 2.101 -3.123 1.00 9.28 98 ASP A C 1
ATOM 793 O O . ASP A 1 98 ? 8.398 1.980 -3.770 1.00 11.84 98 ASP A O 1
ATOM 798 N N A MET A 1 99 ? 7.277 1.759 -1.838 0.50 9.39 99 MET A N 1
ATOM 799 N N B MET A 1 99 ? 7.286 1.739 -1.843 0.50 9.35 99 MET A N 1
ATOM 800 C CA A MET A 1 99 ? 8.375 1.106 -1.124 0.50 10.25 99 MET A CA 1
ATOM 801 C CA B MET A 1 99 ? 8.396 1.070 -1.154 0.50 9.77 99 MET A CA 1
ATOM 802 C C A MET A 1 99 ? 9.699 1.867 -1.247 0.50 8.41 99 MET A C 1
ATOM 803 C C B MET A 1 99 ? 9.709 1.865 -1.221 0.50 8.38 99 MET A C 1
ATOM 804 O O A MET A 1 99 ? 10.756 1.249 -1.322 0.50 10.39 99 MET A O 1
ATOM 805 O O B MET A 1 99 ? 10.778 1.260 -1.228 0.50 10.38 99 MET A O 1
ATOM 814 N N . ASP A 1 100 ? 9.658 3.208 -1.189 1.00 7.78 100 ASP A N 1
ATOM 815 C CA . ASP A 1 100 ? 10.888 3.996 -1.149 1.00 7.06 100 ASP A CA 1
ATOM 816 C C . ASP A 1 100 ? 11.439 4.217 0.252 1.00 6.99 100 ASP A C 1
ATOM 817 O O . ASP A 1 100 ? 12.617 4.531 0.408 1.00 7.72 100 ASP A O 1
ATOM 822 N N . TYR A 1 101 ? 10.600 4.057 1.287 1.00 5.87 101 TYR A N 1
ATOM 823 C CA . TYR A 1 101 ? 11.043 4.108 2.679 1.00 6.07 101 TYR A CA 1
ATOM 824 C C . TYR A 1 101 ? 11.755 5.390 3.074 1.00 5.26 101 TYR A C 1
ATOM 825 O O . TYR A 1 101 ? 12.477 5.425 4.072 1.00 6.00 101 TYR A O 1
ATOM 834 N N . ASN A 1 102 ? 11.433 6.494 2.378 1.00 5.07 102 ASN A N 1
ATOM 835 C CA . ASN A 1 102 ? 12.040 7.794 2.681 1.00 5.03 102 ASN A CA 1
ATOM 836 C C . ASN A 1 102 ? 11.009 8.825 3.101 1.00 4.56 102 ASN A C 1
ATOM 837 O O . ASN A 1 102 ? 11.325 10.011 3.186 1.00 4.84 102 ASN A O 1
ATOM 842 N N . ASP A 1 103 ? 9.770 8.394 3.336 1.00 4.52 103 ASP A N 1
ATOM 843 C CA . ASP A 1 103 ? 8.658 9.357 3.405 1.00 4.66 103 ASP A CA 1
ATOM 844 C C . ASP A 1 103 ? 8.821 10.287 4.606 1.00 4.27 103 ASP A C 1
ATOM 845 O O . ASP A 1 103 ? 8.662 11.508 4.486 1.00 4.59 103 ASP A O 1
ATOM 850 N N . SER A 1 104 ? 9.182 9.706 5.752 1.00 4.46 104 SER A N 1
ATOM 851 C CA . SER A 1 104 ? 9.920 10.383 6.816 1.00 4.48 104 SER A CA 1
ATOM 852 C C . SER A 1 104 ? 11.163 9.565 7.123 1.00 4.38 104 SER A C 1
ATOM 853 O O . SER A 1 104 ? 11.086 8.329 7.196 1.00 5.14 104 SER A O 1
ATOM 856 N N . ILE A 1 105 ? 12.258 10.267 7.315 1.00 4.39 105 ILE A N 1
ATOM 857 C CA . ILE A 1 105 ? 13.533 9.682 7.786 1.00 4.20 105 ILE A CA 1
ATOM 858 C C . ILE A 1 105 ? 13.805 10.365 9.123 1.00 4.18 105 ILE A C 1
ATOM 859 O O . ILE A 1 105 ? 13.859 11.609 9.199 1.00 4.67 105 ILE A O 1
ATOM 864 N N . VAL A 1 106 ? 13.957 9.570 10.185 1.00 4.45 106 VAL A N 1
ATOM 865 C CA . VAL A 1 106 ? 14.202 10.093 11.524 1.00 4.39 106 VAL A CA 1
ATOM 866 C C . VAL A 1 106 ? 15.581 9.634 11.976 1.00 4.49 106 VAL A C 1
ATOM 867 O O . VAL A 1 106 ? 15.894 8.439 11.905 1.00 5.39 106 VAL A O 1
ATOM 871 N N . ILE A 1 107 ? 16.403 10.577 12.399 1.00 4.58 107 ILE A N 1
ATOM 872 C CA . ILE A 1 107 ? 17.757 10.303 12.840 1.00 5.36 107 ILE A CA 1
ATOM 873 C C . ILE A 1 107 ? 17.882 10.735 14.297 1.00 4.50 107 ILE A C 1
ATOM 874 O O . ILE A 1 107 ? 17.640 11.894 14.621 1.00 4.90 107 ILE A O 1
ATOM 883 N N A LEU A 1 108 ? 18.280 9.805 15.157 0.50 4.83 108 LEU A N 1
ATOM 884 N N B LEU A 1 108 ? 18.311 9.811 15.143 0.50 4.83 108 LEU A N 1
ATOM 885 C CA A LEU A 1 108 ? 18.618 10.095 16.553 0.50 4.58 108 LEU A CA 1
ATOM 886 C CA B LEU A 1 108 ? 18.641 10.092 16.536 0.50 4.57 108 LEU A CA 1
ATOM 887 C C A LEU A 1 108 ? 20.158 10.063 16.661 0.50 4.80 108 LEU A C 1
ATOM 888 C C B LEU A 1 108 ? 20.171 10.067 16.650 0.50 4.80 108 LEU A C 1
ATOM 889 O O A LEU A 1 108 ? 20.799 9.156 16.093 0.50 5.40 108 LEU A O 1
ATOM 890 O O B LEU A 1 108 ? 20.818 9.165 16.081 0.50 5.40 108 LEU A O 1
ATOM 899 N N . ASN A 1 109 ? 20.758 10.997 17.389 1.00 4.41 109 ASN A N 1
ATOM 900 C CA . ASN A 1 109 ? 22.211 10.932 17.589 1.00 4.59 109 ASN A CA 1
ATOM 901 C C . ASN A 1 109 ? 22.582 11.306 19.017 1.00 3.95 109 ASN A C 1
ATOM 902 O O . ASN A 1 109 ? 21.956 12.162 19.653 1.00 4.67 109 ASN A O 1
ATOM 907 N N . TRP A 1 110 ? 23.639 10.657 19.493 1.00 4.50 110 TRP A N 1
ATOM 908 C CA . TRP A 1 110 ? 24.208 10.939 20.802 1.00 4.48 110 TRP A CA 1
ATOM 909 C C . TRP A 1 110 ? 25.627 10.389 20.806 1.00 5.04 110 TRP A C 1
ATOM 910 O O . TRP A 1 110 ? 25.996 9.541 19.992 1.00 5.42 110 TRP A O 1
ATOM 921 N N . PRO A 1 111 ? 26.454 10.834 21.762 1.00 5.53 111 PRO A N 1
ATOM 922 C CA . PRO A 1 111 ? 26.232 11.963 22.671 1.00 5.56 111 PRO A CA 1
ATOM 923 C C . PRO A 1 111 ? 26.401 13.301 21.940 1.00 5.53 111 PRO A C 1
ATOM 924 O O . PRO A 1 111 ? 27.074 13.401 20.887 1.00 6.33 111 PRO A O 1
ATOM 928 N N . LEU A 1 112 ? 25.817 14.321 22.539 1.00 5.42 112 LEU A N 1
ATOM 929 C CA . LEU A 1 112 ? 25.931 15.699 22.074 1.00 5.65 112 LEU A CA 1
ATOM 930 C C . LEU A 1 112 ? 27.104 16.394 22.748 1.00 5.88 112 LEU A C 1
ATOM 931 O O . LEU A 1 112 ? 27.844 15.783 23.508 1.00 7.92 112 LEU A O 1
ATOM 936 N N . GLY A 1 113 ? 27.262 17.691 22.484 1.00 6.34 113 GLY A N 1
ATOM 937 C CA . GLY A 1 113 ? 28.231 18.523 23.202 1.00 7.37 113 GLY A CA 1
ATOM 938 C C . GLY A 1 113 ? 29.514 18.788 22.487 1.00 6.57 113 GLY A C 1
ATOM 939 O O . GLY A 1 113 ? 29.936 17.975 21.624 1.00 6.32 113 GLY A O 1
ATOM 941 N N . ALA B 1 1 ? 42.517 4.230 6.490 1.00 14.65 1 ALA B N 1
ATOM 942 C CA . ALA B 1 1 ? 41.712 4.212 5.246 1.00 13.56 1 ALA B CA 1
ATOM 943 C C . ALA B 1 1 ? 41.165 5.577 5.015 1.00 13.64 1 ALA B C 1
ATOM 944 O O . ALA B 1 1 ? 40.873 6.296 5.968 1.00 14.08 1 ALA B O 1
ATOM 946 N N . GLN B 1 2 ? 40.953 5.907 3.764 1.00 13.90 2 GLN B N 1
ATOM 947 C CA . GLN B 1 2 ? 40.204 7.117 3.435 1.00 13.19 2 GLN B CA 1
ATOM 948 C C . GLN B 1 2 ? 38.815 7.000 4.040 1.00 10.78 2 GLN B C 1
ATOM 949 O O . GLN B 1 2 ? 38.253 5.936 4.072 1.00 11.07 2 GLN B O 1
ATOM 955 N N . GLN B 1 3 ? 38.256 8.108 4.495 1.00 9.52 3 GLN B N 1
ATOM 956 C CA . GLN B 1 3 ? 36.911 8.215 5.066 1.00 7.49 3 GLN B CA 1
ATOM 957 C C . GLN B 1 3 ? 36.216 9.421 4.430 1.00 7.13 3 GLN B C 1
ATOM 958 O O . GLN B 1 3 ? 36.878 10.333 3.920 1.00 8.31 3 GLN B O 1
ATOM 964 N N . GLY B 1 4 ? 34.894 9.406 4.466 1.00 6.12 4 GLY B N 1
ATOM 965 C CA . GLY B 1 4 ? 34.131 10.465 3.870 1.00 5.66 4 GLY B CA 1
ATOM 966 C C . GLY B 1 4 ? 34.030 10.446 2.357 1.00 5.74 4 GLY B C 1
ATOM 967 O O . GLY B 1 4 ? 33.550 11.427 1.770 1.00 6.64 4 GLY B O 1
ATOM 968 N N . VAL B 1 5 ? 34.401 9.337 1.738 1.00 5.67 5 VAL B N 1
ATOM 969 C CA . VAL B 1 5 ? 34.342 9.140 0.294 1.00 5.88 5 VAL B CA 1
ATOM 970 C C . VAL B 1 5 ? 33.283 8.091 0.004 1.00 5.72 5 VAL B C 1
ATOM 971 O O . VAL B 1 5 ? 33.330 6.973 0.573 1.00 6.09 5 VAL B O 1
ATOM 975 N N . PHE B 1 6 ? 32.341 8.389 -0.881 1.00 5.26 6 PHE B N 1
ATOM 976 C CA . PHE B 1 6 ? 31.247 7.490 -1.166 1.00 5.30 6 PHE B CA 1
ATOM 977 C C . PHE B 1 6 ? 31.012 7.440 -2.659 1.00 5.65 6 PHE B C 1
ATOM 978 O O . PHE B 1 6 ? 31.034 8.486 -3.328 1.00 7.78 6 PHE B O 1
ATOM 986 N N . THR B 1 7 ? 30.675 6.252 -3.159 1.00 5.26 7 THR B N 1
ATOM 987 C CA . THR B 1 7 ? 30.215 6.113 -4.540 1.00 5.45 7 THR B CA 1
ATOM 988 C C . THR B 1 7 ? 28.699 6.024 -4.534 1.00 5.79 7 THR B C 1
ATOM 989 O O . THR B 1 7 ? 28.102 5.087 -3.975 1.00 7.12 7 THR B O 1
ATOM 993 N N . LEU B 1 8 ? 28.044 7.021 -5.108 1.00 5.43 8 LEU B N 1
ATOM 994 C CA . LEU B 1 8 ? 26.591 7.075 -5.247 1.00 5.41 8 LEU B CA 1
ATOM 995 C C . LEU B 1 8 ? 26.211 6.572 -6.635 1.00 5.66 8 LEU B C 1
ATOM 996 O O . LEU B 1 8 ? 27.017 6.578 -7.569 1.00 6.03 8 LEU B O 1
ATOM 1001 N N . PRO B 1 9 ? 24.939 6.215 -6.832 1.00 5.80 9 PRO B N 1
ATOM 1002 C CA . PRO B 1 9 ? 24.439 6.034 -8.185 1.00 5.97 9 PRO B CA 1
ATOM 1003 C C . PRO B 1 9 ? 24.742 7.269 -9.004 1.00 5.80 9 PRO B C 1
ATOM 1004 O O . PRO B 1 9 ? 24.689 8.384 -8.485 1.00 6.11 9 PRO B O 1
ATOM 1008 N N . ALA B 1 10 ? 24.975 7.096 -10.296 1.00 6.26 10 ALA B N 1
ATOM 1009 C CA . ALA B 1 10 ? 25.303 8.235 -11.148 1.00 6.42 10 ALA B CA 1
ATOM 1010 C C . ALA B 1 10 ? 24.121 9.133 -11.343 1.00 5.74 10 ALA B C 1
ATOM 1011 O O . ALA B 1 10 ? 22.983 8.670 -11.511 1.00 6.15 10 ALA B O 1
ATOM 1013 N N . ARG B 1 11 ? 24.394 10.424 -11.384 1.00 5.53 11 ARG B N 1
ATOM 1014 C CA . ARG B 1 11 ? 23.426 11.424 -11.804 1.00 5.62 11 ARG B CA 1
ATOM 1015 C C . ARG B 1 11 ? 22.182 11.446 -10.940 1.00 5.68 11 ARG B C 1
ATOM 1016 O O . ARG B 1 11 ? 21.094 11.799 -11.423 1.00 7.11 11 ARG B O 1
ATOM 1024 N N . ILE B 1 12 ? 22.322 11.139 -9.653 1.00 5.53 12 ILE B N 1
ATOM 1025 C CA . ILE B 1 12 ? 21.177 11.092 -8.737 1.00 5.56 12 ILE B CA 1
ATOM 1026 C C . ILE B 1 12 ? 21.170 12.318 -7.867 1.00 5.11 12 ILE B C 1
ATOM 1027 O O . ILE B 1 12 ? 22.207 12.797 -7.414 1.00 6.19 12 ILE B O 1
ATOM 1032 N N . ASN B 1 13 ? 19.983 12.832 -7.573 1.00 5.62 13 ASN B N 1
ATOM 1033 C CA . ASN B 1 13 ? 19.840 13.877 -6.549 1.00 5.79 13 ASN B CA 1
ATOM 1034 C C . ASN B 1 13 ? 19.924 13.225 -5.173 1.00 5.05 13 ASN B C 1
ATOM 1035 O O . ASN B 1 13 ? 19.304 12.191 -4.916 1.00 6.73 13 ASN B O 1
ATOM 1040 N N . PHE B 1 14 ? 20.715 13.841 -4.298 1.00 4.57 14 PHE B N 1
ATOM 1041 C CA . PHE B 1 14 ? 20.844 13.349 -2.948 1.00 4.73 14 PHE B CA 1
ATOM 1042 C C . PHE B 1 14 ? 20.861 14.527 -2.003 1.00 4.36 14 PHE B C 1
ATOM 1043 O O . PHE B 1 14 ? 21.188 15.660 -2.385 1.00 4.98 14 PHE B O 1
ATOM 1051 N N . GLY B 1 15 ? 20.469 14.269 -0.747 1.00 4.26 15 GLY B N 1
ATOM 1052 C CA . GLY B 1 15 ? 20.460 15.298 0.276 1.00 4.31 15 GLY B CA 1
ATOM 1053 C C . GLY B 1 15 ? 21.666 15.205 1.170 1.00 4.10 15 GLY B C 1
ATOM 1054 O O . GLY B 1 15 ? 22.160 14.112 1.456 1.00 4.82 15 GLY B O 1
ATOM 1055 N N . VAL B 1 16 ? 22.111 16.374 1.640 1.00 4.28 16 VAL B N 1
ATOM 1056 C CA . VAL B 1 16 ? 23.205 16.507 2.576 1.00 4.54 16 VAL B CA 1
ATOM 1057 C C . VAL B 1 16 ? 22.695 17.337 3.739 1.00 4.13 16 VAL B C 1
ATOM 1058 O O . VAL B 1 16 ? 22.271 18.477 3.540 1.00 4.84 16 VAL B O 1
ATOM 1062 N N . THR B 1 17 ? 22.772 16.783 4.953 1.00 4.58 17 THR B N 1
ATOM 1063 C CA . THR B 1 17 ? 22.322 17.426 6.177 1.00 4.40 17 THR B CA 1
ATOM 1064 C C . THR B 1 17 ? 23.512 17.499 7.132 1.00 4.52 17 THR B C 1
ATOM 1065 O O . THR B 1 17 ? 24.254 16.522 7.247 1.00 5.07 17 THR B O 1
ATOM 1069 N N . VAL B 1 18 ? 23.695 18.631 7.807 1.00 4.62 18 VAL B N 1
ATOM 1070 C CA . VAL B 1 18 ? 24.809 18.806 8.729 1.00 4.37 18 VAL B CA 1
ATOM 1071 C C . VAL B 1 18 ? 24.275 19.201 10.110 1.00 4.20 18 VAL B C 1
ATOM 1072 O O . VAL B 1 18 ? 23.492 20.130 10.233 1.00 4.91 18 VAL B O 1
ATOM 1076 N N . LEU B 1 19 ? 24.774 18.489 11.117 1.00 4.43 19 LEU B N 1
ATOM 1077 C CA . LEU B 1 19 ? 24.568 18.823 12.523 1.00 4.30 19 LEU B CA 1
ATOM 1078 C C . LEU B 1 19 ? 25.925 19.157 13.126 1.00 5.04 19 LEU B C 1
ATOM 1079 O O . LEU B 1 19 ? 26.924 18.497 12.811 1.00 6.03 19 LEU B O 1
ATOM 1084 N N . VAL B 1 20 ? 25.980 20.139 14.029 1.00 4.71 20 VAL B N 1
ATOM 1085 C CA . VAL B 1 20 ? 27.233 20.462 14.719 1.00 4.80 20 VAL B CA 1
ATOM 1086 C C . VAL B 1 20 ? 27.081 20.327 16.232 1.00 4.89 20 VAL B C 1
ATOM 1087 O O . VAL B 1 20 ? 25.999 20.542 16.821 1.00 5.08 20 VAL B O 1
ATOM 1091 N N . ASN B 1 21 ? 28.192 19.945 16.866 1.00 4.68 21 ASN B N 1
ATOM 1092 C CA . ASN B 1 21 ? 28.303 19.850 18.327 1.00 5.11 21 ASN B CA 1
ATOM 1093 C C . ASN B 1 21 ? 29.719 20.324 18.685 1.00 5.15 21 ASN B C 1
ATOM 1094 O O . ASN B 1 21 ? 30.623 19.501 18.959 1.00 5.74 21 ASN B O 1
ATOM 1099 N N . SER B 1 22 ? 29.932 21.623 18.630 1.00 5.36 22 SER B N 1
ATOM 1100 C CA . SER B 1 22 ? 31.274 22.195 18.672 1.00 6.53 22 SER B CA 1
ATOM 1101 C C . SER B 1 22 ? 31.231 23.601 19.198 1.00 6.18 22 SER B C 1
ATOM 1102 O O . SER B 1 22 ? 30.257 24.323 19.018 1.00 6.72 22 SER B O 1
ATOM 1106 N N . ALA B 1 23 ? 32.366 24.028 19.792 1.00 6.95 23 ALA B N 1
ATOM 1107 C CA . ALA B 1 23 ? 32.644 25.442 20.096 1.00 7.17 23 ALA B CA 1
ATOM 1108 C C . ALA B 1 23 ? 33.455 26.146 19.024 1.00 7.41 23 ALA B C 1
ATOM 1109 O O . ALA B 1 23 ? 33.479 27.385 19.029 1.00 9.23 23 ALA B O 1
ATOM 1111 N N . ALA B 1 24 ? 34.164 25.407 18.183 1.00 7.51 24 ALA B N 1
ATOM 1112 C CA . ALA B 1 24 ? 34.870 25.965 17.050 1.00 7.95 24 ALA B CA 1
ATOM 1113 C C . ALA B 1 24 ? 33.923 25.922 15.855 1.00 6.92 24 ALA B C 1
ATOM 1114 O O . ALA B 1 24 ? 33.160 24.952 15.667 1.00 6.91 24 ALA B O 1
ATOM 1116 N N . THR B 1 25 ? 33.988 26.972 15.035 1.00 7.13 25 THR B N 1
ATOM 1117 C CA . THR B 1 25 ? 33.174 26.990 13.837 1.00 6.71 25 THR B CA 1
ATOM 1118 C C . THR B 1 25 ? 33.624 25.886 12.885 1.00 6.78 25 THR B C 1
ATOM 1119 O O . THR B 1 25 ? 34.812 25.667 12.614 1.00 8.27 25 THR B O 1
ATOM 1123 N N . GLN B 1 26 ? 32.620 25.178 12.375 1.00 5.93 26 GLN B N 1
ATOM 1124 C CA . GLN B 1 26 ? 32.781 24.079 11.431 1.00 6.09 26 GLN B CA 1
ATOM 1125 C C . GLN B 1 26 ? 32.531 24.548 10.012 1.00 5.97 26 GLN B C 1
ATOM 1126 O O . GLN B 1 26 ? 31.641 25.365 9.792 1.00 6.79 26 GLN B O 1
ATOM 1132 N N . HIS B 1 27 ? 33.281 23.975 9.081 1.00 5.78 27 HIS B N 1
ATOM 1133 C CA . HIS B 1 27 ? 33.058 24.237 7.663 1.00 6.05 27 HIS B CA 1
ATOM 1134 C C . HIS B 1 27 ? 33.018 22.899 6.959 1.00 6.36 27 HIS B C 1
ATOM 1135 O O . HIS B 1 27 ? 33.991 22.142 6.977 1.00 8.01 27 HIS B O 1
ATOM 1142 N N . VAL B 1 28 ? 31.902 22.571 6.337 1.00 6.21 28 VAL B N 1
ATOM 1143 C CA . VAL B 1 28 ? 31.707 21.331 5.596 1.00 5.71 28 VAL B CA 1
ATOM 1144 C C . VAL B 1 28 ? 31.651 21.653 4.120 1.00 6.13 28 VAL B C 1
ATOM 1145 O O . VAL B 1 28 ? 30.924 22.557 3.713 1.00 6.74 28 VAL B O 1
ATOM 1149 N N . GLU B 1 29 ? 32.424 20.901 3.334 1.00 5.43 29 GLU B N 1
ATOM 1150 C CA . GLU B 1 29 ? 32.399 20.994 1.875 1.00 5.20 29 GLU B CA 1
ATOM 1151 C C . GLU B 1 29 ? 32.080 19.625 1.307 1.00 5.25 29 GLU B C 1
ATOM 1152 O O . GLU B 1 29 ? 32.651 18.609 1.727 1.00 5.83 29 GLU B O 1
ATOM 1158 N N . ILE B 1 30 ? 31.178 19.618 0.321 1.00 5.21 30 ILE B N 1
ATOM 1159 C CA . ILE B 1 30 ? 30.839 18.415 -0.418 1.00 4.93 30 ILE B CA 1
ATOM 1160 C C . ILE B 1 30 ? 31.357 18.579 -1.837 1.00 5.13 30 ILE B C 1
ATOM 1161 O O . ILE B 1 30 ? 31.024 19.555 -2.516 1.00 5.82 30 ILE B O 1
ATOM 1166 N N . PHE B 1 31 ? 32.181 17.632 -2.254 1.00 4.91 31 PHE B N 1
ATOM 1167 C CA . PHE B 1 31 ? 32.720 17.583 -3.601 1.00 5.68 31 PHE B CA 1
ATOM 1168 C C . PHE B 1 31 ? 31.985 16.503 -4.391 1.00 5.62 31 PHE B C 1
ATOM 1169 O O . PHE B 1 31 ? 31.689 15.426 -3.863 1.00 6.41 31 PHE B O 1
ATOM 1177 N N . VAL B 1 32 ? 31.716 16.805 -5.665 1.00 5.29 32 VAL B N 1
ATOM 1178 C CA . VAL B 1 32 ? 31.186 15.837 -6.611 1.00 5.67 32 VAL B CA 1
ATOM 1179 C C . VAL B 1 32 ? 32.150 15.812 -7.779 1.00 5.79 32 VAL B C 1
ATOM 1180 O O . VAL B 1 32 ? 32.414 16.867 -8.387 1.00 6.86 32 VAL B O 1
ATOM 1184 N N . ASP B 1 33 ? 32.730 14.658 -8.071 1.00 6.96 33 ASP B N 1
ATOM 1185 C CA . ASP B 1 33 ? 33.737 14.570 -9.148 1.00 8.12 33 ASP B CA 1
ATOM 1186 C C . ASP B 1 33 ? 34.844 15.615 -8.952 1.00 9.37 33 ASP B C 1
ATOM 1187 O O . ASP B 1 33 ? 35.324 16.219 -9.905 1.00 10.64 33 ASP B O 1
ATOM 1192 N N . ASN B 1 34 ? 35.245 15.798 -7.687 1.00 8.85 34 ASN B N 1
ATOM 1193 C CA . ASN B 1 34 ? 36.333 16.717 -7.318 1.00 10.52 34 ASN B CA 1
ATOM 1194 C C . ASN B 1 34 ? 36.005 18.172 -7.471 1.00 10.58 34 ASN B C 1
ATOM 1195 O O . ASN B 1 34 ? 36.903 19.033 -7.335 1.00 14.12 34 ASN B O 1
ATOM 1200 N N . GLU B 1 35 ? 34.731 18.506 -7.675 1.00 8.94 35 GLU B N 1
ATOM 1201 C CA . GLU B 1 35 ? 34.341 19.907 -7.798 1.00 8.91 35 GLU B CA 1
ATOM 1202 C C . GLU B 1 35 ? 33.540 20.305 -6.571 1.00 6.84 35 GLU B C 1
ATOM 1203 O O . GLU B 1 35 ? 32.692 19.534 -6.078 1.00 6.21 35 GLU B O 1
ATOM 1209 N N . PRO B 1 36 ? 33.762 21.522 -6.073 1.00 7.80 36 PRO B N 1
ATOM 1210 C CA . PRO B 1 36 ? 33.091 21.968 -4.830 1.00 7.33 36 PRO B CA 1
ATOM 1211 C C . PRO B 1 36 ? 31.634 22.338 -5.107 1.00 7.06 36 PRO B C 1
ATOM 1212 O O . PRO B 1 36 ? 31.372 23.287 -5.840 1.00 8.61 36 PRO B O 1
ATOM 1216 N N . ARG B 1 37 ? 30.704 21.582 -4.508 1.00 6.51 37 ARG B N 1
ATOM 1217 C CA . ARG B 1 37 ? 29.301 21.672 -4.896 1.00 7.24 37 ARG B CA 1
ATOM 1218 C C . ARG B 1 37 ? 28.330 21.993 -3.748 1.00 7.40 37 ARG B C 1
ATOM 1219 O O . ARG B 1 37 ? 27.177 22.375 -4.031 1.00 9.37 37 ARG B O 1
ATOM 1227 N N . ALA B 1 38 ? 28.734 21.896 -2.487 1.00 6.83 38 ALA B N 1
ATOM 1228 C CA . ALA B 1 38 ? 27.868 22.321 -1.396 1.00 6.95 38 ALA B CA 1
ATOM 1229 C C . ALA B 1 38 ? 28.735 22.712 -0.231 1.00 6.14 38 ALA B C 1
ATOM 1230 O O . ALA B 1 38 ? 29.765 22.064 0.025 1.00 7.35 38 ALA B O 1
ATOM 1232 N N . ALA B 1 39 ? 28.294 23.731 0.497 1.00 6.13 39 ALA B N 1
ATOM 1233 C CA . ALA B 1 39 ? 29.044 24.233 1.640 1.00 6.68 39 ALA B CA 1
ATOM 1234 C C . ALA B 1 39 ? 28.085 24.522 2.779 1.00 5.92 39 ALA B C 1
ATOM 1235 O O . ALA B 1 39 ? 26.965 24.984 2.584 1.00 7.67 39 ALA B O 1
ATOM 1237 N N . PHE B 1 40 ? 28.592 24.295 3.990 1.00 5.67 40 PHE B N 1
ATOM 1238 C CA . PHE B 1 40 ? 27.884 24.617 5.221 1.00 6.09 40 PHE B CA 1
ATOM 1239 C C . PHE B 1 40 ? 28.867 25.187 6.214 1.00 6.60 40 PHE B C 1
ATOM 1240 O O . PHE B 1 40 ? 30.009 24.755 6.239 1.00 7.78 40 PHE B O 1
ATOM 1248 N N A SER B 1 41 ? 28.449 26.117 7.065 0.40 7.38 41 SER B N 1
ATOM 1249 N N B SER B 1 41 ? 28.406 26.063 7.093 0.40 7.41 41 SER B N 1
ATOM 1250 N N C SER B 1 41 ? 28.424 26.079 7.085 0.30 7.41 41 SER B N 1
ATOM 1251 C CA A SER B 1 41 ? 29.281 26.588 8.163 0.40 7.02 41 SER B CA 1
ATOM 1252 C CA B SER B 1 41 ? 29.209 26.501 8.200 0.30 7.24 41 SER B CA 1
ATOM 1253 C CA C SER B 1 41 ? 29.237 26.484 8.209 0.30 7.38 41 SER B CA 1
ATOM 1254 C C A SER B 1 41 ? 28.371 26.811 9.367 0.40 6.47 41 SER B C 1
ATOM 1255 C C B SER B 1 41 ? 28.331 26.783 9.385 0.30 6.63 41 SER B C 1
ATOM 1256 C C C SER B 1 41 ? 28.349 26.788 9.381 0.30 6.65 41 SER B C 1
ATOM 1257 O O A SER B 1 41 ? 27.260 27.309 9.213 0.40 7.81 41 SER B O 1
ATOM 1258 O O B SER B 1 41 ? 27.216 27.278 9.240 0.30 7.76 41 SER B O 1
ATOM 1259 O O C SER B 1 41 ? 27.247 27.309 9.223 0.30 7.76 41 SER B O 1
ATOM 1266 N N . GLY B 1 42 ? 28.856 26.526 10.575 1.00 6.34 42 GLY B N 1
ATOM 1267 C CA . GLY B 1 42 ? 28.113 26.832 11.777 1.00 7.04 42 GLY B CA 1
ATOM 1268 C C . GLY B 1 42 ? 28.818 26.365 13.008 1.00 6.36 42 GLY B C 1
ATOM 1269 O O . GLY B 1 42 ? 29.909 25.799 12.962 1.00 6.99 42 GLY B O 1
ATOM 1270 N N . VAL B 1 43 ? 28.169 26.599 14.145 1.00 6.10 43 VAL B N 1
ATOM 1271 C CA . VAL B 1 43 ? 28.781 26.327 15.442 1.00 6.22 43 VAL B CA 1
ATOM 1272 C C . VAL B 1 43 ? 27.656 26.089 16.455 1.00 6.53 43 VAL B C 1
ATOM 1273 O O . VAL B 1 43 ? 26.513 26.508 16.250 1.00 7.14 43 VAL B O 1
ATOM 1277 N N . GLY B 1 44 ? 27.988 25.433 17.555 1.00 5.93 44 GLY B N 1
ATOM 1278 C CA . GLY B 1 44 ? 27.069 25.230 18.651 1.00 6.48 44 GLY B CA 1
ATOM 1279 C C . GLY B 1 44 ? 27.170 23.834 19.201 1.00 6.24 44 GLY B C 1
ATOM 1280 O O . GLY B 1 44 ? 27.397 22.889 18.443 1.00 6.09 44 GLY B O 1
ATOM 1281 N N . THR B 1 45 ? 27.027 23.690 20.525 1.00 6.58 45 THR B N 1
ATOM 1282 C CA . THR B 1 45 ? 27.251 22.408 21.186 1.00 6.84 45 THR B CA 1
ATOM 1283 C C . THR B 1 45 ? 26.006 21.562 21.377 1.00 7.92 45 THR B C 1
ATOM 1284 O O . THR B 1 45 ? 26.090 20.446 21.911 1.00 10.03 45 THR B O 1
ATOM 1288 N N . GLY B 1 46 ? 24.854 22.060 20.950 1.00 7.61 46 GLY B N 1
ATOM 1289 C CA . GLY B 1 46 ? 23.561 21.388 21.189 1.00 8.41 46 GLY B CA 1
ATOM 1290 C C . GLY B 1 46 ? 22.905 20.832 19.929 1.00 7.26 46 GLY B C 1
ATOM 1291 O O . GLY B 1 46 ? 21.716 21.000 19.697 1.00 7.41 46 GLY B O 1
ATOM 1292 N N . ASP B 1 47 ? 23.690 20.159 19.102 1.00 6.39 47 ASP B N 1
ATOM 1293 C CA . ASP B 1 47 ? 23.182 19.508 17.898 1.00 5.70 47 ASP B CA 1
ATOM 1294 C C . ASP B 1 47 ? 22.526 20.537 16.988 1.00 5.60 47 ASP B C 1
ATOM 1295 O O . ASP B 1 47 ? 21.385 20.375 16.544 1.00 7.20 47 ASP B O 1
ATOM 1300 N N . ASN B 1 48 ? 23.239 21.604 16.687 1.00 5.41 48 ASN B N 1
ATOM 1301 C CA . ASN B 1 48 ? 22.701 22.666 15.845 1.00 5.48 48 ASN B CA 1
ATOM 1302 C C . ASN B 1 48 ? 22.594 22.167 14.404 1.00 5.12 48 ASN B C 1
ATOM 1303 O O . ASN B 1 48 ? 23.576 21.695 13.803 1.00 5.84 48 ASN B O 1
ATOM 1308 N N . ASN B 1 49 ? 21.400 22.268 13.840 1.00 5.43 49 ASN B N 1
ATOM 1309 C CA . ASN B 1 49 ? 21.066 21.753 12.508 1.00 5.30 49 ASN B CA 1
ATOM 1310 C C . ASN B 1 49 ? 21.279 22.848 11.483 1.00 5.06 49 ASN B C 1
ATOM 1311 O O . ASN B 1 49 ? 20.586 23.883 11.511 1.00 6.30 49 ASN B O 1
ATOM 1316 N N . LEU B 1 50 ? 22.256 22.643 10.602 1.00 5.03 50 LEU B N 1
ATOM 1317 C CA . LEU B 1 50 ? 22.619 23.645 9.591 1.00 5.68 50 LEU B CA 1
ATOM 1318 C C . LEU B 1 50 ? 21.800 23.529 8.323 1.00 5.61 50 LEU B C 1
ATOM 1319 O O . LEU B 1 50 ? 22.110 24.233 7.335 1.00 7.43 50 LEU B O 1
ATOM 1324 N N . GLY B 1 51 ? 20.801 22.660 8.298 1.00 5.30 51 GLY B N 1
ATOM 1325 C CA . GLY B 1 51 ? 19.934 22.499 7.158 1.00 5.45 51 GLY B CA 1
ATOM 1326 C C . GLY B 1 51 ? 20.375 21.366 6.239 1.00 5.20 51 GLY B C 1
ATOM 1327 O O . GLY B 1 51 ? 21.321 20.642 6.497 1.00 5.96 51 GLY B O 1
ATOM 1328 N N . THR B 1 52 ? 19.607 21.252 5.160 1.00 5.65 52 THR B N 1
ATOM 1329 C CA . THR B 1 52 ? 19.798 20.230 4.136 1.00 5.26 52 THR B CA 1
ATOM 1330 C C . THR B 1 52 ? 19.915 20.924 2.779 1.00 5.53 52 THR B C 1
ATOM 1331 O O . THR B 1 52 ? 19.145 21.859 2.474 1.00 7.40 52 THR B O 1
ATOM 1335 N N . LYS B 1 53 ? 20.835 20.444 1.966 1.00 5.48 53 LYS B N 1
ATOM 1336 C CA . LYS B 1 53 ? 20.973 20.868 0.572 1.00 5.53 53 LYS B CA 1
ATOM 1337 C C . LYS B 1 53 ? 20.861 19.647 -0.324 1.00 5.03 53 LYS B C 1
ATOM 1338 O O . LYS B 1 53 ? 21.369 18.586 -0.003 1.00 6.55 53 LYS B O 1
ATOM 1344 N N . VAL B 1 54 ? 20.226 19.831 -1.487 1.00 5.08 54 VAL B N 1
ATOM 1345 C CA . VAL B 1 54 ? 20.075 18.774 -2.474 1.00 5.26 54 VAL B CA 1
ATOM 1346 C C . VAL B 1 54 ? 20.935 19.087 -3.668 1.00 5.21 54 VAL B C 1
ATOM 1347 O O . VAL B 1 54 ? 20.858 20.196 -4.230 1.00 6.73 54 VAL B O 1
ATOM 1351 N N . ILE B 1 55 ? 21.797 18.148 -4.027 1.00 5.32 55 ILE B N 1
ATOM 1352 C CA . ILE B 1 55 ? 22.716 18.314 -5.154 1.00 5.92 55 ILE B CA 1
ATOM 1353 C C . ILE B 1 55 ? 22.746 16.987 -5.944 1.00 5.47 55 ILE B C 1
ATOM 1354 O O . ILE B 1 55 ? 22.196 15.981 -5.541 1.00 6.11 55 ILE B O 1
ATOM 1359 N N . ASN B 1 56 ? 23.365 17.035 -7.115 1.00 5.96 56 ASN B N 1
ATOM 1360 C CA . ASN B 1 56 ? 23.416 15.899 -8.023 1.00 5.90 56 ASN B CA 1
ATOM 1361 C C . ASN B 1 56 ? 24.770 15.195 -7.920 1.00 5.45 56 ASN B C 1
ATOM 1362 O O . ASN B 1 56 ? 25.826 15.842 -7.785 1.00 6.79 56 ASN B O 1
ATOM 1367 N N . SER B 1 57 ? 24.781 13.859 -7.987 1.00 5.05 57 SER B N 1
ATOM 1368 C CA . SER B 1 57 ? 25.995 13.070 -7.784 1.00 5.10 57 SER B CA 1
ATOM 1369 C C . SER B 1 57 ? 26.940 12.971 -8.974 1.00 5.23 57 SER B C 1
ATOM 1370 O O . SER B 1 57 ? 28.005 12.378 -8.843 1.00 5.74 57 SER B O 1
ATOM 1373 N N . GLY B 1 58 ? 26.582 13.527 -10.146 1.00 5.54 58 GLY B N 1
ATOM 1374 C CA . GLY B 1 58 ? 27.508 13.484 -11.275 1.00 6.13 58 GLY B CA 1
ATOM 1375 C C . GLY B 1 58 ? 27.857 12.048 -11.626 1.00 5.76 58 GLY B C 1
ATOM 1376 O O . GLY B 1 58 ? 26.982 11.199 -11.757 1.00 6.34 58 GLY B O 1
ATOM 1377 N N A SER B 1 59 ? 29.138 11.735 -11.790 0.60 6.26 59 SER B N 1
ATOM 1378 N N B SER B 1 59 ? 29.137 11.746 -11.800 0.40 6.33 59 SER B N 1
ATOM 1379 C CA A SER B 1 59 ? 29.525 10.361 -12.087 0.60 6.85 59 SER B CA 1
ATOM 1380 C CA B SER B 1 59 ? 29.528 10.380 -12.112 0.40 7.14 59 SER B CA 1
ATOM 1381 C C A SER B 1 59 ? 29.283 9.428 -10.926 0.60 6.78 59 SER B C 1
ATOM 1382 C C B SER B 1 59 ? 29.338 9.436 -10.924 0.40 6.86 59 SER B C 1
ATOM 1383 O O A SER B 1 59 ? 29.275 8.199 -11.093 0.60 8.05 59 SER B O 1
ATOM 1384 O O B SER B 1 59 ? 29.385 8.210 -11.089 0.40 7.99 59 SER B O 1
ATOM 1389 N N . GLY B 1 60 ? 29.126 9.997 -9.724 1.00 6.35 60 GLY B N 1
ATOM 1390 C CA . GLY B 1 60 ? 28.891 9.229 -8.499 1.00 6.49 60 GLY B CA 1
ATOM 1391 C C . GLY B 1 60 ? 29.946 9.434 -7.442 1.00 5.71 60 GLY B C 1
ATOM 1392 O O . GLY B 1 60 ? 29.789 8.949 -6.310 1.00 6.70 60 GLY B O 1
ATOM 1393 N N . ASN B 1 61 ? 31.040 10.138 -7.741 1.00 6.24 61 ASN B N 1
ATOM 1394 C CA . ASN B 1 61 ? 32.161 10.242 -6.816 1.00 6.85 61 ASN B CA 1
ATOM 1395 C C . ASN B 1 61 ? 31.948 11.420 -5.874 1.00 6.41 61 ASN B C 1
ATOM 1396 O O . ASN B 1 61 ? 32.178 12.570 -6.249 1.00 7.54 61 ASN B O 1
ATOM 1401 N N . VAL B 1 62 ? 31.519 11.135 -4.652 1.00 5.77 62 VAL B N 1
ATOM 1402 C CA . VAL B 1 62 ? 31.196 12.169 -3.673 1.00 5.72 62 VAL B CA 1
ATOM 1403 C C . VAL B 1 62 ? 32.175 12.114 -2.520 1.00 5.32 62 VAL B C 1
ATOM 1404 O O . VAL B 1 62 ? 32.540 11.039 -2.044 1.00 7.48 62 VAL B O 1
ATOM 1408 N N . ARG B 1 63 ? 32.676 13.274 -2.101 1.00 5.22 63 ARG B N 1
ATOM 1409 C CA . ARG B 1 63 ? 33.607 13.366 -0.993 1.00 5.83 63 ARG B CA 1
ATOM 1410 C C . ARG B 1 63 ? 33.197 14.467 -0.037 1.00 5.56 63 ARG B C 1
ATOM 1411 O O . ARG B 1 63 ? 32.844 15.567 -0.450 1.00 6.78 63 ARG B O 1
ATOM 1419 N N . VAL B 1 64 ? 33.291 14.176 1.252 1.00 5.71 64 VAL B N 1
ATOM 1420 C CA . VAL B 1 64 ? 33.006 15.103 2.324 1.00 5.44 64 VAL B CA 1
ATOM 1421 C C . VAL B 1 64 ? 34.313 15.539 2.976 1.00 5.79 64 VAL B C 1
ATOM 1422 O O . VAL B 1 64 ? 35.105 14.688 3.362 1.00 7.31 64 VAL B O 1
ATOM 1426 N N . GLN B 1 65 ? 34.524 16.855 3.117 1.00 5.81 65 GLN B N 1
ATOM 1427 C CA . GLN B 1 65 ? 35.664 17.408 3.841 1.00 6.44 65 GLN B CA 1
ATOM 1428 C C . GLN B 1 65 ? 35.154 18.345 4.924 1.00 5.82 65 GLN B C 1
ATOM 1429 O O . GLN B 1 65 ? 34.222 19.121 4.668 1.00 7.08 65 GLN B O 1
ATOM 1435 N N . ILE B 1 66 ? 35.776 18.311 6.085 1.00 5.90 66 ILE B N 1
ATOM 1436 C CA . ILE B 1 66 ? 35.349 19.109 7.228 1.00 6.05 66 ILE B CA 1
ATOM 1437 C C . ILE B 1 66 ? 36.555 19.799 7.808 1.00 6.44 66 ILE B C 1
ATOM 1438 O O . ILE B 1 66 ? 37.572 19.132 8.068 1.00 7.15 66 ILE B O 1
ATOM 1443 N N . THR B 1 67 ? 36.476 21.110 8.007 1.00 6.52 67 THR B N 1
ATOM 1444 C CA . THR B 1 67 ? 37.566 21.872 8.595 1.00 7.73 67 THR B CA 1
ATOM 1445 C C . THR B 1 67 ? 37.048 22.670 9.780 1.00 7.59 67 THR B C 1
ATOM 1446 O O . THR B 1 67 ? 35.884 23.060 9.877 1.00 8.85 67 THR B O 1
ATOM 1450 N N . ALA B 1 68 ? 37.978 22.960 10.674 1.00 7.81 68 ALA B N 1
ATOM 1451 C CA . ALA B 1 68 ? 37.765 23.869 11.765 1.00 8.48 68 ALA B CA 1
ATOM 1452 C C . ALA B 1 68 ? 39.191 24.390 12.115 1.00 9.81 68 ALA B C 1
ATOM 1453 O O . ALA B 1 68 ? 40.176 23.655 11.941 1.00 10.24 68 ALA B O 1
ATOM 1455 N N . ASN B 1 69 ? 39.303 25.641 12.561 1.00 10.35 69 ASN B N 1
ATOM 1456 C CA . ASN B 1 69 ? 40.626 26.181 12.901 1.00 11.37 69 ASN B CA 1
ATOM 1457 C C . ASN B 1 69 ? 41.640 26.089 11.758 1.00 12.46 69 ASN B C 1
ATOM 1458 O O . ASN B 1 69 ? 42.854 26.005 11.989 1.00 14.34 69 ASN B O 1
ATOM 1463 N N . GLY B 1 70 ? 41.141 26.171 10.523 1.00 11.84 70 GLY B N 1
ATOM 1464 C CA . GLY B 1 70 ? 41.971 26.135 9.327 1.00 12.05 70 GLY B CA 1
ATOM 1465 C C . GLY B 1 70 ? 42.566 24.775 9.001 1.00 11.91 70 GLY B C 1
ATOM 1466 O O . GLY B 1 70 ? 43.419 24.678 8.094 1.00 14.15 70 GLY B O 1
ATOM 1467 N N . ARG B 1 71 ? 42.102 23.711 9.691 1.00 11.47 71 ARG B N 1
ATOM 1468 C CA . ARG B 1 71 ? 42.664 22.368 9.591 1.00 12.43 71 ARG B CA 1
ATOM 1469 C C . ARG B 1 71 ? 41.585 21.349 9.295 1.00 10.05 71 ARG B C 1
ATOM 1470 O O . ARG B 1 71 ? 40.465 21.465 9.811 1.00 8.35 71 ARG B O 1
ATOM 1478 N N . GLN B 1 72 ? 41.919 20.336 8.509 1.00 10.23 72 GLN B N 1
ATOM 1479 C CA . GLN B 1 72 ? 41.001 19.258 8.249 1.00 9.32 72 GLN B CA 1
ATOM 1480 C C . GLN B 1 72 ? 40.761 18.437 9.533 1.00 9.27 72 GLN B C 1
ATOM 1481 O O . GLN B 1 72 ? 41.701 17.981 10.199 1.00 11.30 72 GLN B O 1
ATOM 1487 N N . SER B 1 73 ? 39.485 18.214 9.855 1.00 7.16 73 SER B N 1
ATOM 1488 C CA . SER B 1 73 ? 39.102 17.341 10.937 1.00 6.79 73 SER B CA 1
ATOM 1489 C C . SER B 1 73 ? 39.325 15.888 10.577 1.00 6.97 73 SER B C 1
ATOM 1490 O O . SER B 1 73 ? 39.306 15.523 9.406 1.00 8.85 73 SER B O 1
ATOM 1493 N N . ASP B 1 74 ? 39.507 15.066 11.612 1.00 6.68 74 ASP B N 1
ATOM 1494 C CA . ASP B 1 74 ? 39.621 13.627 11.443 1.00 6.94 74 ASP B CA 1
ATOM 1495 C C . ASP B 1 74 ? 38.229 13.038 11.196 1.00 6.62 74 ASP B C 1
ATOM 1496 O O . ASP B 1 74 ? 37.316 13.290 11.977 1.00 8.22 74 ASP B O 1
ATOM 1501 N N . LEU B 1 75 ? 38.065 12.257 10.143 1.00 6.19 75 LEU B N 1
ATOM 1502 C CA . LEU B 1 75 ? 36.775 11.739 9.720 1.00 5.96 75 LEU B CA 1
ATOM 1503 C C . LEU B 1 75 ? 36.630 10.259 10.028 1.00 5.52 75 LEU B C 1
ATOM 1504 O O . LEU B 1 75 ? 37.579 9.472 9.957 1.00 6.86 75 LEU B O 1
ATOM 1509 N N A VAL B 1 76 ? 35.387 9.853 10.281 0.70 5.30 76 VAL B N 1
ATOM 1510 N N B VAL B 1 76 ? 35.393 9.858 10.328 0.30 5.37 76 VAL B N 1
ATOM 1511 C CA A VAL B 1 76 ? 34.991 8.449 10.338 0.70 5.15 76 VAL B CA 1
ATOM 1512 C CA B VAL B 1 76 ? 34.977 8.446 10.338 0.30 5.39 76 VAL B CA 1
ATOM 1513 C C A VAL B 1 76 ? 33.667 8.331 9.576 0.70 4.97 76 VAL B C 1
ATOM 1514 C C B VAL B 1 76 ? 33.668 8.339 9.574 0.30 5.08 76 VAL B C 1
ATOM 1515 O O A VAL B 1 76 ? 32.843 9.237 9.661 0.70 5.56 76 VAL B O 1
ATOM 1516 O O B VAL B 1 76 ? 32.846 9.249 9.652 0.30 5.49 76 VAL B O 1
ATOM 1523 N N . SER B 1 77 ? 33.462 7.248 8.850 1.00 5.06 77 SER B N 1
ATOM 1524 C CA . SER B 1 77 ? 32.284 7.185 8.006 1.00 5.22 77 SER B CA 1
ATOM 1525 C C . SER B 1 77 ? 31.851 5.752 7.757 1.00 5.88 77 SER B C 1
ATOM 1526 O O . SER B 1 77 ? 32.641 4.803 7.874 1.00 7.35 77 SER B O 1
ATOM 1529 N N A SER B 1 78 ? 30.580 5.595 7.370 0.40 5.98 78 SER B N 1
ATOM 1530 N N B SER B 1 78 ? 30.596 5.597 7.333 0.40 5.95 78 SER B N 1
ATOM 1531 N N C SER B 1 78 ? 30.598 5.614 7.322 0.30 6.04 78 SER B N 1
ATOM 1532 C CA A SER B 1 78 ? 30.016 4.316 6.949 0.40 5.68 78 SER B CA 1
ATOM 1533 C CA B SER B 1 78 ? 30.095 4.330 6.825 0.30 5.78 78 SER B CA 1
ATOM 1534 C CA C SER B 1 78 ? 30.031 4.338 6.925 0.30 5.85 78 SER B CA 1
ATOM 1535 C C A SER B 1 78 ? 28.821 4.609 6.044 0.40 4.79 78 SER B C 1
ATOM 1536 C C B SER B 1 78 ? 28.826 4.606 6.037 0.30 4.94 78 SER B C 1
ATOM 1537 C C C SER B 1 78 ? 28.805 4.606 6.057 0.30 4.96 78 SER B C 1
ATOM 1538 O O A SER B 1 78 ? 28.286 5.702 6.054 0.40 6.01 78 SER B O 1
ATOM 1539 O O B SER B 1 78 ? 28.254 5.682 6.114 0.30 5.99 78 SER B O 1
ATOM 1540 O O C SER B 1 78 ? 28.243 5.689 6.092 0.30 5.98 78 SER B O 1
ATOM 1547 N N . GLN B 1 79 ? 28.380 3.593 5.308 1.00 4.91 79 GLN B N 1
ATOM 1548 C CA . GLN B 1 79 ? 27.121 3.658 4.547 1.00 4.99 79 GLN B CA 1
ATOM 1549 C C . GLN B 1 79 ? 26.231 2.523 5.033 1.00 4.52 79 GLN B C 1
ATOM 1550 O O . GLN B 1 79 ? 26.678 1.408 5.240 1.00 4.89 79 GLN B O 1
ATOM 1556 N N A LEU B 1 80 ? 24.942 2.846 5.178 0.50 5.26 80 LEU B N 1
ATOM 1557 N N B LEU B 1 80 ? 24.945 2.855 5.192 0.50 5.24 80 LEU B N 1
ATOM 1558 C CA A LEU B 1 80 ? 23.884 1.929 5.619 0.50 5.72 80 LEU B CA 1
ATOM 1559 C CA B LEU B 1 80 ? 23.876 1.926 5.569 0.50 5.86 80 LEU B CA 1
ATOM 1560 C C A LEU B 1 80 ? 22.797 1.892 4.562 0.50 5.53 80 LEU B C 1
ATOM 1561 C C B LEU B 1 80 ? 22.826 1.884 4.500 0.50 5.53 80 LEU B C 1
ATOM 1562 O O A LEU B 1 80 ? 22.401 2.937 4.050 0.50 7.22 80 LEU B O 1
ATOM 1563 O O B LEU B 1 80 ? 22.455 2.920 3.951 0.50 7.24 80 LEU B O 1
ATOM 1572 N N . VAL B 1 81 ? 22.253 0.700 4.290 1.00 5.27 81 VAL B N 1
ATOM 1573 C CA . VAL B 1 81 ? 21.081 0.550 3.412 1.00 5.13 81 VAL B CA 1
ATOM 1574 C C . VAL B 1 81 ? 20.012 -0.179 4.201 1.00 4.94 81 VAL B C 1
ATOM 1575 O O . VAL B 1 81 ? 20.260 -1.290 4.711 1.00 5.40 81 VAL B O 1
ATOM 1579 N N A LEU B 1 82 ? 18.828 0.442 4.258 0.70 4.55 82 LEU B N 1
ATOM 1580 N N B LEU B 1 82 ? 18.834 0.447 4.276 0.30 4.64 82 LEU B N 1
ATOM 1581 C CA A LEU B 1 82 ? 17.672 -0.103 4.935 0.70 4.96 82 LEU B CA 1
ATOM 1582 C CA B LEU B 1 82 ? 17.671 -0.103 4.951 0.30 5.10 82 LEU B CA 1
ATOM 1583 C C A LEU B 1 82 ? 16.596 -0.447 3.906 0.70 4.86 82 LEU B C 1
ATOM 1584 C C B LEU B 1 82 ? 16.598 -0.448 3.915 0.30 4.96 82 LEU B C 1
ATOM 1585 O O A LEU B 1 82 ? 16.375 0.277 2.916 0.70 4.93 82 LEU B O 1
ATOM 1586 O O B LEU B 1 82 ? 16.389 0.285 2.938 0.30 4.91 82 LEU B O 1
ATOM 1595 N N . ALA B 1 83 ? 15.918 -1.572 4.134 1.00 5.56 83 ALA B N 1
ATOM 1596 C CA . ALA B 1 83 ? 14.844 -2.054 3.260 1.00 6.16 83 ALA B CA 1
ATOM 1597 C C . ALA B 1 83 ? 15.321 -2.189 1.813 1.00 5.79 83 ALA B C 1
ATOM 1598 O O . ALA B 1 83 ? 14.527 -2.073 0.868 1.00 6.76 83 ALA B O 1
ATOM 1600 N N . ASN B 1 84 ? 16.605 -2.437 1.611 1.00 5.06 84 ASN B N 1
ATOM 1601 C CA . ASN B 1 84 ? 17.172 -2.563 0.276 1.00 5.03 84 ASN B CA 1
ATOM 1602 C C . ASN B 1 84 ? 16.868 -1.365 -0.590 1.00 5.39 84 ASN B C 1
ATOM 1603 O O . ASN B 1 84 ? 16.851 -1.496 -1.814 1.00 7.12 84 ASN B O 1
ATOM 1608 N N A LYS B 1 85 ? 16.747 -0.181 0.008 0.70 5.46 85 LYS B N 1
ATOM 1609 N N B LYS B 1 85 ? 16.683 -0.189 0.011 0.30 5.69 85 LYS B N 1
ATOM 1610 C CA A LYS B 1 85 ? 16.263 0.989 -0.729 0.70 6.58 85 LYS B CA 1
ATOM 1611 C CA B LYS B 1 85 ? 16.140 0.980 -0.703 0.30 6.83 85 LYS B CA 1
ATOM 1612 C C A LYS B 1 85 ? 16.777 2.296 -0.187 0.70 5.53 85 LYS B C 1
ATOM 1613 C C B LYS B 1 85 ? 16.727 2.293 -0.196 0.30 5.81 85 LYS B C 1
ATOM 1614 O O A LYS B 1 85 ? 17.290 3.143 -0.952 0.70 7.74 85 LYS B O 1
ATOM 1615 O O B LYS B 1 85 ? 17.248 3.104 -0.979 0.30 7.52 85 LYS B O 1
ATOM 1626 N N . LEU B 1 86 ? 16.631 2.515 1.109 1.00 4.85 86 LEU B N 1
ATOM 1627 C CA . LEU B 1 86 ? 17.021 3.795 1.735 1.00 4.86 86 LEU B CA 1
ATOM 1628 C C . LEU B 1 86 ? 18.502 3.756 2.052 1.00 4.39 86 LEU B C 1
ATOM 1629 O O . LEU B 1 86 ? 18.970 2.910 2.807 1.00 5.03 86 LEU B O 1
ATOM 1634 N N . ASN B 1 87 ? 19.261 4.667 1.440 1.00 4.52 87 ASN B N 1
ATOM 1635 C CA . ASN B 1 87 ? 20.696 4.776 1.671 1.00 4.64 87 ASN B CA 1
ATOM 1636 C C . ASN B 1 87 ? 21.002 5.983 2.532 1.00 4.27 87 ASN B C 1
ATOM 1637 O O . ASN B 1 87 ? 20.537 7.093 2.248 1.00 4.62 87 ASN B O 1
ATOM 1642 N N A LEU B 1 88 ? 21.806 5.750 3.556 0.50 4.79 88 LEU B N 1
ATOM 1643 N N B LEU B 1 88 ? 21.840 5.750 3.527 0.50 4.79 88 LEU B N 1
ATOM 1644 C CA A LEU B 1 88 ? 22.424 6.816 4.355 0.50 5.80 88 LEU B CA 1
ATOM 1645 C CA B LEU B 1 88 ? 22.396 6.797 4.386 0.50 5.83 88 LEU B CA 1
ATOM 1646 C C A LEU B 1 88 ? 23.933 6.634 4.328 0.50 6.26 88 LEU B C 1
ATOM 1647 C C B LEU B 1 88 ? 23.923 6.648 4.387 0.50 6.26 88 LEU B C 1
ATOM 1648 O O A LEU B 1 88 ? 24.446 5.556 4.579 0.50 8.40 88 LEU B O 1
ATOM 1649 O O B LEU B 1 88 ? 24.443 5.590 4.709 0.50 8.43 88 LEU B O 1
ATOM 1658 N N . ALA B 1 89 ? 24.642 7.692 4.018 1.00 5.25 89 ALA B N 1
ATOM 1659 C CA . ALA B 1 89 ? 26.122 7.729 4.129 1.00 5.39 89 ALA B CA 1
ATOM 1660 C C . ALA B 1 89 ? 26.400 8.752 5.226 1.00 5.45 89 ALA B C 1
ATOM 1661 O O . ALA B 1 89 ? 25.973 9.903 5.124 1.00 7.48 89 ALA B O 1
ATOM 1663 N N A VAL B 1 90 ? 27.099 8.330 6.292 0.70 4.96 90 VAL B N 1
ATOM 1664 N N B VAL B 1 90 ? 27.102 8.332 6.275 0.30 5.12 90 VAL B N 1
ATOM 1665 C CA A VAL B 1 90 ? 27.277 9.109 7.524 0.70 5.66 90 VAL B CA 1
ATOM 1666 C CA B VAL B 1 90 ? 27.260 9.159 7.461 0.30 5.54 90 VAL B CA 1
ATOM 1667 C C A VAL B 1 90 ? 28.750 9.403 7.731 0.70 4.96 90 VAL B C 1
ATOM 1668 C C B VAL B 1 90 ? 28.731 9.397 7.759 0.30 5.10 90 VAL B C 1
ATOM 1669 O O A VAL B 1 90 ? 29.587 8.509 7.577 0.70 5.68 90 VAL B O 1
ATOM 1670 O O B VAL B 1 90 ? 29.557 8.491 7.640 0.30 5.61 90 VAL B O 1
ATOM 1677 N N . VAL B 1 91 ? 29.027 10.639 8.116 1.00 4.98 91 VAL B N 1
ATOM 1678 C CA . VAL B 1 91 ? 30.382 11.077 8.483 1.00 5.13 91 VAL B CA 1
ATOM 1679 C C . VAL B 1 91 ? 30.316 11.708 9.868 1.00 5.06 91 VAL B C 1
ATOM 1680 O O . VAL B 1 91 ? 29.548 12.642 10.102 1.00 6.43 91 VAL B O 1
ATOM 1684 N N . GLY B 1 92 ? 31.135 11.206 10.788 1.00 4.89 92 GLY B N 1
ATOM 1685 C CA . GLY B 1 92 ? 31.436 11.895 12.039 1.00 5.10 92 GLY B CA 1
ATOM 1686 C C . GLY B 1 92 ? 32.826 12.523 11.934 1.00 5.04 92 GLY B C 1
ATOM 1687 O O . G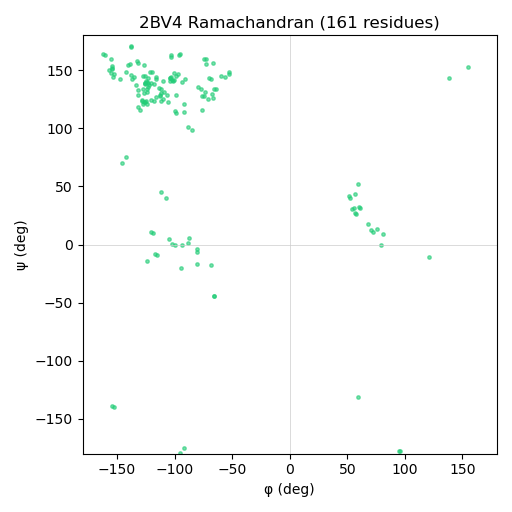LY B 1 92 ? 33.628 12.160 11.072 1.00 5.94 92 GLY B O 1
ATOM 1688 N N . SER B 1 93 ? 33.109 13.484 12.801 1.00 5.46 93 SER B N 1
ATOM 1689 C CA . SER B 1 93 ? 34.384 14.187 12.698 1.00 5.38 93 SER B CA 1
ATOM 1690 C C . SER B 1 93 ? 34.805 14.746 14.031 1.00 5.69 93 SER B C 1
ATOM 1691 O O . SER B 1 93 ? 33.975 15.075 14.899 1.00 5.70 93 SER B O 1
ATOM 1694 N N . GLU B 1 94 ? 36.123 14.852 14.181 1.00 5.87 94 GLU B N 1
ATOM 1695 C CA . GLU B 1 94 ? 36.768 15.335 15.403 1.00 5.79 94 GLU B CA 1
ATOM 1696 C C . GLU B 1 94 ? 37.743 16.453 15.034 1.00 5.98 94 GLU B C 1
ATOM 1697 O O . GLU B 1 94 ? 38.666 16.261 14.237 1.00 6.85 94 GLU B O 1
ATOM 1703 N N . ASP B 1 95 ? 37.523 17.621 15.669 1.00 6.36 95 ASP B N 1
ATOM 1704 C CA . ASP B 1 95 ? 38.337 18.803 15.440 1.00 6.82 95 ASP B CA 1
ATOM 1705 C C . ASP B 1 95 ? 39.406 19.059 16.501 1.00 7.91 95 ASP B C 1
ATOM 1706 O O . ASP B 1 95 ? 40.189 20.008 16.378 1.00 9.47 95 ASP B O 1
ATOM 1711 N N . GLY B 1 96 ? 39.470 18.194 17.517 1.00 7.68 96 GLY B N 1
ATOM 1712 C CA . GLY B 1 96 ? 40.218 18.494 18.735 1.00 9.53 96 GLY B CA 1
ATOM 1713 C C . GLY B 1 96 ? 40.684 17.254 19.459 1.00 9.68 96 GLY B C 1
ATOM 1714 O O . GLY B 1 96 ? 41.151 16.296 18.839 1.00 11.76 96 GLY B O 1
ATOM 1715 N N . THR B 1 97 ? 40.576 17.285 20.785 1.00 10.88 97 THR B N 1
ATOM 1716 C CA . THR B 1 97 ? 41.283 16.321 21.636 1.00 12.36 97 THR B CA 1
ATOM 1717 C C . THR B 1 97 ? 40.349 15.430 22.432 1.00 11.93 97 THR B C 1
ATOM 1718 O O . THR B 1 97 ? 40.807 14.488 23.067 1.00 14.99 97 THR B O 1
ATOM 1722 N N . ASP B 1 98 ? 39.043 15.691 22.429 1.00 10.63 98 ASP B N 1
ATOM 1723 C CA . ASP B 1 98 ? 38.132 14.941 23.268 1.00 10.79 98 ASP B CA 1
ATOM 1724 C C . ASP B 1 98 ? 37.580 13.669 22.633 1.00 10.33 98 ASP B C 1
ATOM 1725 O O . ASP B 1 98 ? 36.872 12.917 23.288 1.00 12.62 98 ASP B O 1
ATOM 1730 N N A MET B 1 99 ? 37.866 13.438 21.370 0.50 9.91 99 MET B N 1
ATOM 1731 N N B MET B 1 99 ? 37.868 13.442 21.369 0.50 9.87 99 MET B N 1
ATOM 1732 C CA A MET B 1 99 ? 37.454 12.199 20.706 0.50 11.31 99 MET B CA 1
ATOM 1733 C CA B MET B 1 99 ? 37.444 12.216 20.687 0.50 10.65 99 MET B CA 1
ATOM 1734 C C A MET B 1 99 ? 35.947 11.917 20.788 0.50 9.11 99 MET B C 1
ATOM 1735 C C B MET B 1 99 ? 35.947 11.921 20.801 0.50 9.06 99 MET B C 1
ATOM 1736 O O A MET B 1 99 ? 35.555 10.762 20.837 0.50 10.43 99 MET B O 1
ATOM 1737 O O B MET B 1 99 ? 35.562 10.766 20.886 0.50 10.41 99 MET B O 1
ATOM 1746 N N . ASP B 1 100 ? 35.103 12.946 20.737 1.00 7.98 100 ASP B N 1
ATOM 1747 C CA . ASP B 1 100 ? 33.674 12.700 20.702 1.00 7.18 100 ASP B CA 1
ATOM 1748 C C . ASP B 1 100 ? 33.119 12.498 19.288 1.00 6.61 100 ASP B C 1
ATOM 1749 O O . ASP B 1 100 ? 32.028 11.933 19.148 1.00 7.41 100 ASP B O 1
ATOM 1754 N N . TYR B 1 101 ? 33.851 12.893 18.254 1.00 6.48 101 TYR B N 1
ATOM 1755 C CA . TYR B 1 101 ? 33.488 12.584 16.855 1.00 6.10 101 TYR B CA 1
ATOM 1756 C C . TYR B 1 101 ? 32.099 13.094 16.448 1.00 5.88 101 TYR B C 1
ATOM 1757 O O . TYR B 1 101 ? 31.505 12.588 15.487 1.00 6.66 101 TYR B O 1
ATOM 1766 N N . ASN B 1 102 ? 31.626 14.146 17.106 1.00 5.27 102 ASN B N 1
ATOM 1767 C CA . ASN B 1 102 ? 30.319 14.720 16.801 1.00 5.26 102 ASN B CA 1
ATOM 1768 C C . ASN B 1 102 ? 30.430 16.172 16.379 1.00 4.90 102 ASN B C 1
ATOM 1769 O O . ASN B 1 102 ? 29.403 16.861 16.270 1.00 5.25 102 ASN B O 1
ATOM 1774 N N . ASP B 1 103 ? 31.651 16.667 16.127 1.00 4.95 103 ASP B N 1
ATOM 1775 C CA . ASP B 1 103 ? 31.836 18.110 16.034 1.00 5.07 103 ASP B CA 1
ATOM 1776 C C . ASP B 1 103 ? 31.091 18.659 14.820 1.00 4.86 103 ASP B C 1
ATOM 1777 O O . ASP B 1 103 ? 30.409 19.686 14.895 1.00 5.15 103 ASP B O 1
ATOM 1782 N N . SER B 1 104 ? 31.228 17.937 13.685 1.00 5.00 104 SER B N 1
ATOM 1783 C CA . SER B 1 104 ? 30.251 17.961 12.597 1.00 4.53 104 SER B CA 1
ATOM 1784 C C . SER B 1 104 ? 29.852 16.543 12.317 1.00 4.76 104 SER B C 1
ATOM 1785 O O . SER B 1 104 ? 30.706 15.650 12.254 1.00 5.45 104 SER B O 1
ATOM 1788 N N . ILE B 1 105 ? 28.557 16.340 12.080 1.00 4.30 105 ILE B N 1
ATOM 1789 C CA . ILE B 1 105 ? 27.984 15.080 11.615 1.00 4.27 105 ILE B CA 1
ATOM 1790 C C . ILE B 1 105 ? 27.310 15.403 10.278 1.00 4.13 105 ILE B C 1
ATOM 1791 O O . ILE B 1 105 ? 26.479 16.306 10.197 1.00 4.71 105 ILE B O 1
ATOM 1796 N N . VAL B 1 106 ? 27.700 14.679 9.241 1.00 4.42 106 VAL B N 1
ATOM 1797 C CA . VAL B 1 106 ? 27.207 14.896 7.888 1.00 4.72 106 VAL B CA 1
ATOM 1798 C C . VAL B 1 106 ? 26.469 13.643 7.457 1.00 4.60 106 VAL B C 1
ATOM 1799 O O . VAL B 1 106 ? 26.991 12.542 7.531 1.00 5.93 106 VAL B O 1
ATOM 1803 N N A ILE B 1 107 ? 25.224 13.824 7.028 0.50 5.01 107 ILE B N 1
ATOM 1804 N N B ILE B 1 107 ? 25.228 13.820 7.022 0.50 5.01 107 ILE B N 1
ATOM 1805 C CA A ILE B 1 107 ? 24.380 12.726 6.580 0.50 5.40 107 ILE B CA 1
ATOM 1806 C CA B ILE B 1 107 ? 24.400 12.711 6.582 0.50 5.39 107 ILE B CA 1
ATOM 1807 C C A ILE B 1 107 ? 24.023 12.949 5.125 0.50 4.73 107 ILE B C 1
ATOM 1808 C C B ILE B 1 107 ? 24.022 12.942 5.130 0.50 4.73 107 ILE B C 1
ATOM 1809 O O A ILE B 1 107 ? 23.439 13.992 4.787 0.50 4.89 107 ILE B O 1
ATOM 1810 O O B ILE B 1 107 ? 23.431 13.986 4.801 0.50 4.89 107 ILE B O 1
ATOM 1819 N N . LEU B 1 108 ? 24.330 11.981 4.267 1.00 4.94 108 LEU B N 1
ATOM 1820 C CA . LEU B 1 108 ? 23.915 11.982 2.875 1.00 4.51 108 LEU B CA 1
ATOM 1821 C C . LEU B 1 108 ? 22.785 10.955 2.763 1.00 4.52 108 LEU B C 1
ATOM 1822 O O . LEU B 1 108 ? 22.894 9.862 3.339 1.00 5.64 108 LEU B O 1
ATOM 1827 N N . ASN B 1 109 ? 21.736 11.245 1.993 1.00 4.03 109 ASN B N 1
ATOM 1828 C CA . ASN B 1 109 ? 20.700 10.234 1.800 1.00 4.30 109 ASN B CA 1
ATOM 1829 C C . ASN B 1 109 ? 20.165 10.270 0.374 1.00 4.27 109 ASN B C 1
ATOM 1830 O O . ASN B 1 109 ? 20.068 11.325 -0.250 1.00 4.36 109 ASN B O 1
ATOM 1835 N N . TRP B 1 110 ? 19.763 9.092 -0.084 1.00 4.45 110 TRP B N 1
ATOM 1836 C CA . TRP B 1 110 ? 19.131 8.927 -1.397 1.00 4.37 110 TRP B CA 1
ATOM 1837 C C . TRP B 1 110 ? 18.423 7.585 -1.402 1.00 4.68 110 TRP B C 1
ATOM 1838 O O . TRP B 1 110 ? 18.738 6.708 -0.579 1.00 5.15 110 TRP B O 1
ATOM 1849 N N . PRO B 1 111 ? 17.509 7.360 -2.352 1.00 5.31 111 PRO B N 1
ATOM 1850 C CA . PRO B 1 111 ? 16.922 8.339 -3.258 1.00 5.15 111 PRO B CA 1
ATOM 1851 C C . PRO B 1 111 ? 15.941 9.238 -2.527 1.00 5.22 111 PRO B C 1
ATOM 1852 O O . PRO B 1 111 ? 15.376 8.888 -1.481 1.00 6.10 111 PRO B O 1
ATOM 1856 N N . LEU B 1 112 ? 15.674 10.397 -3.132 1.00 5.19 112 LEU B N 1
ATOM 1857 C CA . LEU B 1 112 ? 14.716 11.382 -2.635 1.00 5.18 112 LEU B CA 1
ATOM 1858 C C . LEU B 1 112 ? 13.362 11.193 -3.312 1.00 5.31 112 LEU B C 1
ATOM 1859 O O . LEU B 1 112 ? 13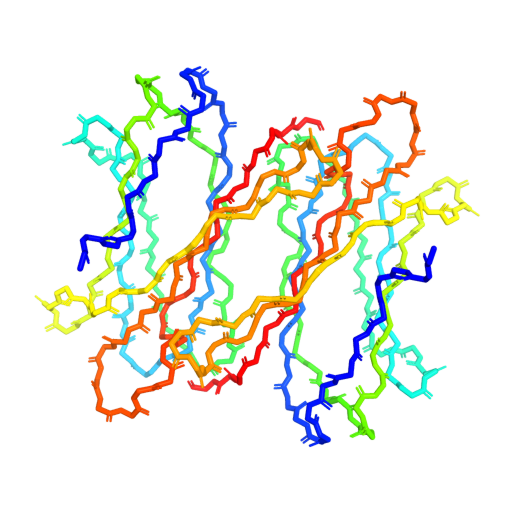.171 10.317 -4.141 1.00 7.75 112 LEU B O 1
ATOM 1864 N N . GLY B 1 113 ? 12.418 12.040 -2.950 1.00 5.77 113 GLY B N 1
ATOM 1865 C CA . GLY B 1 113 ? 11.141 12.148 -3.640 1.00 6.24 113 GLY B CA 1
ATOM 1866 C C . GLY B 1 113 ? 10.006 11.381 -3.009 1.00 5.73 113 GLY B C 1
ATOM 1867 O O . GLY B 1 113 ? 10.223 10.424 -2.223 1.00 5.59 113 GLY B O 1
#

InterPro domains:
  IPR010907 Calcium-mediated lectin [PF07472] (7-112)
  IPR016927 Lectin, sugar-binding [PIRSF029595] (1-114)
  IPR036684 Calcium-mediated lectin superfamily [G3DSA:2.60.120.400] (2-114)
  IPR036684 Calcium-mediated lectin superfamily [SSF82026] (3-114)

Foldseek 3Di:
DDAQKWFAAAFAKKKKKKWAAAQWKKWKFKDAPNHTDDIFIDADRPRHIRDMDIDTRHRRIIGMWMDTPRDTWDKHWDWDDPPVAKIKIKIFTDDDDPPPSVRMIMIMIDDDD/DDAQKWFAAAFAKKKKKKWAQAPFKKKKFKDAVNHTDDIFIDAHRPRHIRDMDIDTRHRRIMGMWMDTPNDTWDKDWDWDDDPVAKIKIKIFTDHDDPPPSVRMIMIMIDDDD